Protein AF-A0A7S1JU48-F1 (afdb_monomer)

pLDDT: mean 86.72, std 14.03, range [50.12, 98.56]

Nearest PDB structures (foldseek):
  5yp4-assembly1_B  TM=8.664E-01  e=4.222E-09  Pseudoxanthomonas mexicana
  2ecf-assembly1_A-2  TM=8.603E-01  e=3.411E-09  Stenotrophomonas maltophilia
  7y4g-assembly1_A  TM=8.318E-01  e=6.601E-06  Bacteroides thetaiotaomicron
  7e8b-assembly1_L  TM=7.852E-01  e=4.795E-06  Homo sapiens
  7e8h-assembly1_L  TM=7.924E-01  e=7.746E-06  Homo sapiens

Organism: NCBI:txid1169539

Mean predicted aligned error: 8.41 Å

Foldseek 3Di:
DQDWDWDFDPDDPPDDPPDPDGDIDIDRDQDPPRADDQDWDKDADDDDPVVVVVQVVVVVVPDVHRPSPPDPQVPDPRIAIAPPDDDRRKDFQDKDWAPAQDPVRDTWIFTWIAHNQQFKTWTWIADNVHNYTDTQAMAGDPRHFDDDPQWDAEPRQQWIWDFHCVLVAGWIWIAHSQPSVHTHTQDDPQKHFHAWDDDYNFKTWTWIGGVVCRVDIDIDMTTHDDDRHDD

Structure (mmCIF, N/CA/C/O backbone):
data_AF-A0A7S1JU48-F1
#
_entry.id   AF-A0A7S1JU48-F1
#
loop_
_atom_site.group_PDB
_atom_site.id
_atom_site.type_symbol
_atom_site.label_atom_id
_atom_site.label_alt_id
_atom_site.label_comp_id
_atom_site.label_asym_id
_atom_site.label_entity_id
_atom_site.label_seq_id
_atom_site.pdbx_PDB_ins_code
_atom_site.Cartn_x
_atom_site.Cartn_y
_atom_site.Cartn_z
_atom_site.occupancy
_atom_site.B_iso_or_equiv
_atom_site.auth_seq_id
_atom_site.auth_comp_id
_atom_site.auth_asym_id
_atom_site.auth_atom_id
_atom_site.pdbx_PDB_model_num
ATOM 1 N N . HIS A 1 1 ? -13.972 -18.103 13.182 1.00 64.81 1 HIS A N 1
ATOM 2 C CA . HIS A 1 1 ? -13.173 -18.454 14.371 1.00 64.81 1 HIS A CA 1
ATOM 3 C C . HIS A 1 1 ? -11.994 -19.280 13.881 1.00 64.81 1 HIS A C 1
ATOM 5 O O . HIS A 1 1 ? -12.243 -20.285 13.226 1.00 64.81 1 HIS A O 1
ATOM 11 N N . ILE A 1 2 ? -10.754 -18.835 14.106 1.00 80.81 2 ILE A N 1
ATOM 12 C CA . ILE A 1 2 ? -9.560 -19.621 13.753 1.00 80.81 2 ILE A CA 1
ATOM 13 C C . ILE A 1 2 ? -9.421 -20.725 14.806 1.00 80.81 2 ILE A C 1
ATOM 15 O O . ILE A 1 2 ? -9.440 -20.394 15.995 1.00 80.81 2 ILE A O 1
ATOM 19 N N . PRO A 1 3 ? -9.317 -22.009 14.432 1.00 77.50 3 PRO A N 1
ATOM 20 C CA . PRO A 1 3 ? -9.179 -23.073 15.415 1.00 77.50 3 PRO A CA 1
ATOM 21 C C . PRO A 1 3 ? -7.933 -22.867 16.286 1.00 77.50 3 PRO A C 1
ATOM 23 O O . PRO A 1 3 ? -6.902 -22.378 15.818 1.00 77.50 3 PRO A O 1
ATOM 26 N N . ALA A 1 4 ? -8.066 -23.207 17.564 1.00 81.50 4 ALA A N 1
ATOM 27 C CA . ALA A 1 4 ? -6.953 -23.261 18.495 1.00 81.50 4 ALA A CA 1
ATOM 28 C C . ALA A 1 4 ? -6.254 -24.619 18.364 1.00 81.50 4 ALA A C 1
ATOM 30 O O . ALA A 1 4 ? -6.923 -25.649 18.271 1.00 81.50 4 ALA A O 1
ATOM 31 N N . TYR A 1 5 ? -4.927 -24.608 18.352 1.00 79.44 5 TYR A N 1
ATOM 32 C CA . TYR A 1 5 ? -4.093 -25.799 18.285 1.00 79.44 5 TYR A CA 1
ATOM 33 C C . TYR A 1 5 ? -3.161 -25.838 19.488 1.00 79.44 5 TYR A C 1
ATOM 35 O O . TYR A 1 5 ? -2.432 -24.878 19.740 1.00 79.44 5 TYR A O 1
ATOM 43 N N . ASP A 1 6 ? -3.187 -26.960 20.204 1.00 82.44 6 ASP A N 1
ATOM 44 C CA . ASP A 1 6 ? -2.325 -27.201 21.355 1.00 82.44 6 ASP A CA 1
ATOM 45 C C . ASP A 1 6 ? -0.952 -27.693 20.889 1.00 82.44 6 ASP A C 1
ATOM 47 O O . ASP A 1 6 ? -0.816 -28.788 20.337 1.00 82.44 6 ASP A O 1
ATOM 51 N N . ILE A 1 7 ? 0.082 -26.907 21.160 1.00 76.31 7 ILE A N 1
ATOM 52 C CA . ILE A 1 7 ? 1.473 -27.334 21.072 1.00 76.31 7 ILE A CA 1
ATOM 53 C C . ILE A 1 7 ? 1.824 -28.008 22.394 1.00 76.31 7 ILE A C 1
ATOM 55 O O . ILE A 1 7 ? 1.740 -27.405 23.463 1.00 76.31 7 ILE A O 1
ATOM 59 N N . VAL A 1 8 ? 2.190 -29.285 22.320 1.00 78.31 8 VAL A N 1
ATOM 60 C CA . VAL A 1 8 ? 2.572 -30.094 23.478 1.00 78.31 8 VAL A CA 1
ATOM 61 C C . VAL A 1 8 ? 4.083 -29.998 23.675 1.00 78.31 8 VAL A C 1
ATOM 63 O O . VAL A 1 8 ? 4.851 -30.376 22.790 1.00 78.31 8 VAL A O 1
ATOM 66 N N . HIS A 1 9 ? 4.524 -29.549 24.847 1.00 69.81 9 HIS A N 1
ATOM 67 C CA . HIS A 1 9 ? 5.949 -29.466 25.165 1.00 69.81 9 HIS A CA 1
ATOM 68 C C . HIS A 1 9 ? 6.462 -30.802 25.704 1.00 69.81 9 HIS A C 1
ATOM 70 O O . HIS A 1 9 ? 6.050 -31.258 26.769 1.00 69.81 9 HIS A O 1
ATOM 76 N N . GLN A 1 10 ? 7.398 -31.429 24.987 1.00 63.31 10 GLN A N 1
ATOM 77 C CA . GLN A 1 10 ? 8.008 -32.702 25.399 1.00 63.31 10 GLN A CA 1
ATOM 78 C C . GLN A 1 10 ? 9.055 -32.559 26.521 1.00 63.31 10 GLN A C 1
ATOM 80 O O . GLN A 1 10 ? 9.488 -33.567 27.078 1.00 63.31 10 GLN A O 1
ATOM 85 N N . HIS A 1 11 ? 9.456 -31.334 26.887 1.00 53.66 11 HIS A N 1
ATOM 86 C CA . HIS A 1 11 ? 10.370 -31.085 28.004 1.00 53.66 11 HIS A CA 1
ATOM 87 C C . HIS A 1 11 ? 9.637 -30.405 29.163 1.00 53.66 11 HIS A C 1
ATOM 89 O O . HIS A 1 11 ? 9.212 -29.255 29.068 1.00 53.66 11 HIS A O 1
ATOM 95 N N . VAL A 1 12 ? 9.505 -31.119 30.281 1.00 56.31 12 VAL A N 1
ATOM 96 C CA . VAL A 1 12 ? 8.990 -30.560 31.533 1.00 56.31 12 VAL A CA 1
ATOM 97 C C . VAL A 1 12 ? 10.085 -29.690 32.147 1.00 56.31 12 VAL A C 1
ATOM 99 O O . VAL A 1 12 ? 11.054 -30.205 32.708 1.00 56.31 12 VAL A O 1
ATOM 102 N N . VAL A 1 13 ? 9.932 -28.366 32.090 1.00 54.81 13 VAL A N 1
ATOM 103 C CA . VAL A 1 13 ? 10.646 -27.495 33.030 1.00 54.81 13 VAL A CA 1
ATOM 104 C C . VAL A 1 13 ? 10.118 -27.842 34.423 1.00 54.81 13 VAL A C 1
ATOM 106 O O . VAL A 1 13 ? 8.924 -27.722 34.691 1.00 54.81 13 VAL A O 1
ATOM 109 N N . LYS A 1 14 ? 10.999 -28.332 35.302 1.00 52.44 14 LYS A N 1
ATOM 110 C CA . LYS A 1 14 ? 10.711 -28.700 36.700 1.00 52.44 14 LYS A CA 1
ATOM 111 C C . LYS A 1 14 ? 10.338 -27.476 37.558 1.00 52.44 14 LYS A C 1
ATOM 113 O O . LYS A 1 14 ? 11.058 -27.159 38.500 1.00 52.44 14 LYS A O 1
ATOM 118 N N . SER A 1 15 ? 9.263 -26.755 37.254 1.00 53.38 15 SER A N 1
ATOM 119 C CA . SER A 1 15 ? 8.871 -25.574 38.040 1.00 53.38 15 SER A CA 1
ATOM 120 C C . SER A 1 15 ? 7.481 -25.641 38.664 1.00 53.38 15 SER A C 1
ATOM 122 O O . SER A 1 15 ? 7.141 -24.732 39.415 1.00 53.38 15 SER A O 1
ATOM 124 N N . ASN A 1 16 ? 6.701 -26.713 38.476 1.00 51.97 16 ASN A N 1
ATOM 125 C CA . ASN A 1 16 ? 5.475 -26.876 39.257 1.00 51.97 16 ASN A CA 1
ATOM 126 C C . ASN A 1 16 ? 5.089 -28.350 39.499 1.00 51.97 16 ASN A C 1
ATOM 128 O O . ASN A 1 16 ? 4.509 -28.977 38.616 1.00 51.97 16 ASN A O 1
ATOM 132 N N . PRO A 1 17 ? 5.365 -28.916 40.690 1.00 53.69 17 PRO A N 1
ATOM 133 C CA . PRO A 1 17 ? 4.966 -30.282 41.037 1.00 53.69 17 PRO A CA 1
ATOM 134 C C . PRO A 1 17 ? 3.444 -30.472 41.210 1.00 53.69 17 PRO A C 1
ATOM 136 O O . PRO A 1 17 ? 3.015 -31.597 41.437 1.00 53.69 17 PRO A O 1
ATOM 139 N N . ALA A 1 18 ? 2.632 -29.411 41.092 1.00 55.66 18 ALA A N 1
ATOM 140 C CA . ALA A 1 18 ? 1.167 -29.476 41.144 1.00 55.66 18 ALA A CA 1
ATOM 141 C C . ALA A 1 18 ? 0.480 -29.474 39.760 1.00 55.66 18 ALA A C 1
ATOM 143 O O . ALA A 1 18 ? -0.745 -29.541 39.690 1.00 55.66 18 ALA A O 1
ATOM 144 N N . ALA A 1 19 ? 1.231 -29.370 38.657 1.00 56.06 19 ALA A N 1
ATOM 145 C CA . ALA A 1 19 ? 0.663 -29.414 37.311 1.00 56.06 19 ALA A CA 1
ATOM 146 C C . ALA A 1 19 ? 0.580 -30.870 36.821 1.00 56.06 19 ALA A C 1
ATOM 148 O O . ALA A 1 19 ? 1.537 -31.407 36.265 1.00 56.06 19 ALA A O 1
ATOM 149 N N . GLU A 1 20 ? -0.557 -31.529 37.047 1.00 55.59 20 GLU A N 1
ATOM 150 C CA . GLU A 1 20 ? -0.851 -32.817 36.413 1.00 55.59 20 GLU A CA 1
ATOM 151 C C . GLU A 1 20 ? -1.098 -32.611 34.908 1.00 55.59 20 GLU A C 1
ATOM 153 O O . GLU A 1 20 ? -2.062 -31.961 34.506 1.00 55.59 20 GLU A O 1
ATOM 158 N N . GLY A 1 21 ? -0.222 -33.163 34.063 1.00 63.94 21 GLY A N 1
ATOM 159 C CA . GLY A 1 21 ? -0.390 -33.192 32.607 1.00 63.94 21 GLY A CA 1
ATOM 160 C C . GLY A 1 21 ? 0.858 -32.779 31.826 1.00 63.94 21 GLY A C 1
ATOM 161 O O . GLY A 1 21 ? 1.780 -32.161 32.354 1.00 63.94 21 GLY A O 1
ATOM 162 N N . VAL A 1 22 ? 0.896 -33.135 30.540 1.00 66.00 22 VAL A N 1
ATOM 163 C CA . VAL A 1 22 ? 1.935 -32.629 29.630 1.00 66.00 22 VAL A CA 1
ATOM 164 C C . VAL A 1 22 ? 1.681 -31.132 29.407 1.00 66.00 22 VAL A C 1
ATOM 166 O O . VAL A 1 22 ? 0.535 -30.790 29.103 1.00 66.00 22 VAL A O 1
ATOM 169 N N . PRO A 1 23 ? 2.679 -30.237 29.550 1.00 72.19 23 PRO A N 1
ATOM 170 C CA . PRO A 1 23 ? 2.473 -28.810 29.322 1.00 72.19 23 PRO A CA 1
ATOM 171 C C . PRO A 1 23 ? 1.988 -28.550 27.890 1.00 72.19 23 PRO A C 1
ATOM 173 O O . PRO A 1 23 ? 2.522 -29.121 26.936 1.00 72.19 23 PRO A O 1
ATOM 176 N N . LYS A 1 24 ? 0.970 -27.696 27.750 1.00 76.38 24 LYS A N 1
ATOM 177 C CA . LYS A 1 24 ? 0.351 -27.335 26.469 1.00 76.38 24 LYS A CA 1
ATOM 178 C C . LYS A 1 24 ? 0.253 -25.822 26.327 1.00 76.38 24 LYS A C 1
ATOM 180 O O . LYS A 1 24 ? -0.133 -25.148 27.279 1.00 76.38 24 LYS A O 1
ATOM 185 N N . GLU A 1 25 ? 0.534 -25.319 25.133 1.00 78.50 25 GLU A N 1
ATOM 186 C CA . GLU A 1 25 ? 0.269 -23.936 24.731 1.00 78.50 25 GLU A CA 1
ATOM 187 C C . GLU A 1 25 ? -0.712 -23.917 23.558 1.00 78.50 25 GLU A C 1
ATOM 189 O O . GLU A 1 25 ? -0.492 -24.581 22.550 1.00 78.50 25 GLU A O 1
ATOM 194 N N . SER A 1 26 ? -1.806 -23.168 23.688 1.00 82.94 26 SER A N 1
ATOM 195 C CA . SER A 1 26 ? -2.848 -23.073 22.662 1.00 82.94 26 SER A CA 1
ATOM 196 C C . SER A 1 26 ? -2.610 -21.856 21.767 1.00 82.94 26 SER A C 1
ATOM 198 O O . SER A 1 26 ? -2.614 -20.723 22.252 1.00 82.94 26 SER A O 1
ATOM 200 N N . HIS A 1 27 ? -2.495 -22.070 20.455 1.00 84.88 27 HIS A N 1
ATOM 201 C CA . HIS A 1 27 ? -2.307 -21.010 19.461 1.00 84.88 27 HIS A CA 1
ATOM 202 C C . HIS A 1 27 ? -3.413 -21.016 18.405 1.00 84.88 27 HIS A C 1
ATOM 204 O O . HIS A 1 27 ? -3.780 -22.063 17.875 1.00 84.88 27 HIS A O 1
ATOM 210 N N . HIS A 1 28 ? -3.911 -19.834 18.037 1.00 86.62 28 HIS A N 1
ATOM 211 C CA . HIS A 1 28 ? -4.734 -19.687 16.837 1.00 86.62 28 HIS A CA 1
ATOM 212 C C . HIS A 1 28 ? -3.834 -19.746 15.604 1.00 86.62 28 HIS A C 1
ATOM 214 O O . HIS A 1 28 ? -3.008 -18.858 15.400 1.00 86.62 28 HIS A O 1
ATOM 220 N N . PHE A 1 29 ? -4.001 -20.782 14.783 1.00 87.81 29 PHE A N 1
ATOM 221 C CA . PHE A 1 29 ? -3.171 -20.999 13.600 1.00 87.81 29 PHE A CA 1
ATOM 222 C C . PHE A 1 29 ? -4.044 -21.185 12.356 1.00 87.81 29 PHE A C 1
ATOM 224 O O . PHE A 1 29 ? -4.861 -22.106 12.280 1.00 87.81 29 PHE A O 1
ATOM 231 N N . ALA A 1 30 ? -3.885 -20.290 11.381 1.00 88.69 30 ALA A N 1
ATOM 232 C CA . ALA A 1 30 ? -4.607 -20.341 10.115 1.00 88.69 30 ALA A CA 1
ATOM 233 C C . ALA A 1 30 ? -3.880 -21.280 9.142 1.00 88.69 30 ALA A C 1
ATOM 235 O O . ALA A 1 30 ? -2.962 -20.881 8.430 1.00 88.69 30 ALA A O 1
ATOM 236 N N . PHE A 1 31 ? -4.267 -22.555 9.142 1.00 90.38 31 PHE A N 1
ATOM 237 C CA . PHE A 1 31 ? -3.742 -23.537 8.193 1.00 90.38 31 PHE A CA 1
ATOM 238 C C . PHE A 1 31 ? -4.120 -23.193 6.748 1.00 90.38 31 PHE A C 1
ATOM 240 O O . PHE A 1 31 ? -5.161 -22.588 6.487 1.00 90.38 31 PHE A O 1
ATOM 247 N N . ALA A 1 32 ? -3.301 -23.640 5.794 1.00 91.69 32 ALA A N 1
ATOM 248 C CA . ALA A 1 32 ? -3.582 -23.475 4.372 1.00 91.69 32 ALA A CA 1
ATOM 249 C C . ALA A 1 32 ? -4.982 -24.012 4.013 1.00 91.69 32 ALA A C 1
ATOM 251 O O . ALA A 1 32 ? -5.365 -25.108 4.423 1.00 91.69 32 ALA A O 1
ATOM 252 N N . GLY A 1 33 ? -5.753 -23.214 3.272 1.00 90.94 33 GLY A N 1
ATOM 253 C CA . GLY A 1 33 ? -7.139 -23.518 2.898 1.00 90.94 33 GLY A CA 1
ATOM 254 C C . GLY A 1 33 ? -8.193 -23.196 3.967 1.00 90.94 33 GLY A C 1
ATOM 255 O O . GLY A 1 33 ? -9.375 -23.121 3.638 1.00 90.94 33 GLY A O 1
ATOM 256 N N . TYR A 1 34 ? -7.804 -22.935 5.219 1.00 91.38 34 TYR A N 1
ATOM 257 C CA . TYR A 1 34 ? -8.738 -22.547 6.280 1.00 91.38 34 TYR A CA 1
ATOM 258 C C . TYR A 1 34 ? -8.949 -21.026 6.333 1.00 91.38 34 TYR A C 1
ATOM 260 O O . TYR A 1 34 ? -8.125 -20.268 5.813 1.00 91.38 34 TYR A O 1
ATOM 268 N N . PRO A 1 35 ? -10.055 -20.558 6.945 1.00 90.56 35 PRO A N 1
ATOM 269 C CA . PRO A 1 35 ? -10.309 -19.131 7.115 1.00 90.56 35 PRO A CA 1
ATOM 270 C C . PRO A 1 35 ? -9.195 -18.425 7.895 1.00 90.56 35 PRO A C 1
ATOM 272 O O . PRO A 1 35 ? -8.719 -18.934 8.914 1.00 90.56 35 PRO A O 1
ATOM 275 N N . ASN A 1 36 ? -8.842 -17.220 7.452 1.00 91.19 36 ASN A N 1
ATOM 276 C CA . ASN A 1 36 ? -7.924 -16.339 8.170 1.00 91.19 36 ASN A CA 1
ATOM 277 C C . ASN A 1 36 ? -8.625 -15.589 9.312 1.00 91.19 36 ASN A C 1
ATOM 279 O O . ASN A 1 36 ? -9.830 -15.726 9.558 1.00 91.19 36 ASN A O 1
ATOM 283 N N . ALA A 1 37 ? -7.851 -14.768 10.024 1.00 89.88 37 ALA A N 1
ATOM 284 C CA . ALA A 1 37 ? -8.411 -13.770 10.921 1.00 89.88 37 ALA A CA 1
ATOM 285 C C . ALA A 1 37 ? -9.293 -12.812 10.121 1.00 89.88 37 ALA A C 1
ATOM 287 O O . ALA A 1 37 ? -8.842 -12.226 9.142 1.00 89.88 37 ALA A O 1
ATOM 288 N N . LYS A 1 38 ? -10.531 -12.616 10.575 1.00 89.38 38 LYS A N 1
ATOM 289 C CA . LYS A 1 38 ? -11.342 -11.504 10.083 1.00 89.38 38 LYS A CA 1
ATOM 290 C C . LYS A 1 38 ? -10.789 -10.220 10.673 1.00 89.38 38 LYS A C 1
ATOM 292 O O . LYS A 1 38 ? -10.553 -10.152 11.881 1.00 89.38 38 LYS A O 1
ATOM 297 N N . MET A 1 39 ? -10.607 -9.215 9.831 1.00 89.69 39 MET A N 1
ATOM 298 C CA . MET A 1 39 ? -9.974 -7.963 10.222 1.00 89.69 39 MET A CA 1
ATOM 299 C C . MET A 1 39 ? -10.929 -6.787 10.073 1.00 89.69 39 MET A C 1
ATOM 301 O O . MET A 1 39 ? -11.830 -6.782 9.238 1.00 89.69 39 MET A O 1
ATOM 305 N N . ARG A 1 40 ? -10.728 -5.780 10.919 1.00 91.94 40 ARG A N 1
ATOM 306 C CA . ARG A 1 40 ? -11.336 -4.457 10.798 1.00 91.94 40 ARG A CA 1
ATOM 307 C C . ARG A 1 40 ? -10.264 -3.431 11.107 1.00 91.94 40 ARG A C 1
ATOM 309 O O . ARG A 1 40 ? -9.486 -3.629 12.038 1.00 91.94 40 ARG A O 1
ATOM 316 N N . LEU A 1 41 ? -10.253 -2.341 10.354 1.00 95.06 41 LEU A N 1
ATOM 317 C CA . LEU A 1 41 ? -9.372 -1.210 10.601 1.00 95.06 41 LEU A CA 1
ATOM 318 C C . LEU A 1 41 ? -10.208 -0.065 11.170 1.00 95.06 41 LEU A C 1
ATOM 320 O O . LEU A 1 41 ? -11.206 0.329 10.573 1.00 95.06 41 LEU A O 1
ATOM 324 N N . GLY A 1 42 ? -9.830 0.437 12.342 1.00 94.44 42 GLY A N 1
ATOM 325 C CA . GLY A 1 42 ? -10.536 1.515 13.026 1.00 94.44 42 GLY A CA 1
ATOM 326 C C . GLY A 1 42 ? -9.575 2.612 13.458 1.00 94.44 42 GLY A C 1
ATOM 327 O O . GLY A 1 42 ? -8.463 2.329 13.902 1.00 94.44 42 GLY A O 1
ATOM 328 N N . VAL A 1 43 ? -10.013 3.862 13.345 1.00 92.81 43 VAL A N 1
ATOM 329 C CA . VAL A 1 43 ? -9.295 5.030 13.857 1.00 92.81 43 VAL A CA 1
ATOM 330 C C . VAL A 1 43 ? -9.996 5.532 15.108 1.00 92.81 43 VAL A C 1
ATOM 332 O O . VAL A 1 43 ? -11.200 5.793 15.101 1.00 92.81 43 VAL A O 1
ATOM 335 N N . ILE A 1 44 ? -9.221 5.704 16.176 1.00 89.19 44 ILE A N 1
ATOM 336 C CA . ILE A 1 44 ? -9.672 6.343 17.411 1.00 89.19 44 ILE A CA 1
ATOM 337 C C . ILE A 1 44 ? -9.006 7.701 17.564 1.00 89.19 44 ILE A C 1
ATOM 339 O O . ILE A 1 44 ? -7.822 7.876 17.268 1.00 89.19 44 ILE A O 1
ATOM 343 N N . LYS A 1 45 ? -9.758 8.674 18.077 1.00 82.75 45 LYS A N 1
ATOM 344 C CA . LYS A 1 45 ? -9.167 9.937 18.503 1.00 82.75 45 LYS A CA 1
ATOM 345 C C . LYS A 1 45 ? -8.441 9.704 19.822 1.00 82.75 45 LYS A C 1
ATOM 347 O O . LYS A 1 45 ? -9.070 9.427 20.840 1.00 82.75 45 LYS A O 1
ATOM 352 N N . VAL A 1 46 ? -7.122 9.858 19.811 1.00 80.81 46 VAL A N 1
ATOM 353 C CA . VAL A 1 46 ? -6.343 9.845 21.051 1.00 80.81 46 VAL A CA 1
ATOM 354 C C . VAL A 1 46 ? -6.667 11.124 21.842 1.00 80.81 46 VAL A C 1
ATOM 356 O O . VAL A 1 46 ? -6.557 12.216 21.274 1.00 80.81 46 VAL A O 1
ATOM 359 N N . PRO A 1 47 ? -7.058 11.024 23.129 1.00 77.38 47 PRO A N 1
ATOM 360 C CA . PRO A 1 47 ? -7.357 12.187 23.964 1.00 77.38 47 PRO A CA 1
ATOM 361 C C . PRO A 1 47 ? -6.177 13.157 24.050 1.00 77.38 47 PRO A C 1
ATOM 363 O O . PRO A 1 47 ? -5.015 12.735 24.006 1.00 77.38 47 PRO A O 1
ATOM 366 N N . GLY A 1 48 ? -6.466 14.449 24.203 1.00 82.19 48 GLY A N 1
ATOM 367 C CA . GLY A 1 48 ? -5.453 15.501 24.341 1.00 82.19 48 GLY A CA 1
ATOM 368 C C . GLY A 1 48 ? -4.611 15.359 25.615 1.00 82.19 48 GLY A C 1
ATOM 369 O O . GLY A 1 48 ? -4.950 14.594 26.515 1.00 82.19 48 GLY A O 1
ATOM 370 N N . LYS A 1 49 ? -3.501 16.105 25.722 1.00 83.62 49 LYS A N 1
ATOM 371 C CA . LYS A 1 49 ? -2.610 16.047 26.899 1.00 83.62 49 LYS A CA 1
ATOM 372 C C . LYS A 1 49 ? -3.374 16.282 28.208 1.00 83.62 49 LYS A C 1
ATOM 374 O O . LYS A 1 49 ? -3.266 15.458 29.109 1.00 83.62 49 LYS A O 1
ATOM 379 N N . ASP A 1 50 ? -4.190 17.330 28.268 1.00 84.56 50 ASP A N 1
ATOM 380 C CA . ASP A 1 50 ? -4.937 17.701 29.477 1.00 84.56 50 ASP A CA 1
ATOM 381 C C . ASP A 1 50 ? -5.988 16.645 29.853 1.00 84.56 50 ASP A C 1
ATOM 383 O O . ASP A 1 50 ? -6.152 16.305 31.025 1.00 84.56 50 ASP A O 1
ATOM 387 N N . GLU A 1 51 ? -6.659 16.063 28.854 1.00 78.38 51 GLU A N 1
ATOM 388 C CA . GLU A 1 51 ? -7.611 14.964 29.045 1.00 78.38 51 GLU A CA 1
ATOM 389 C C . GLU A 1 51 ? -6.908 13.714 29.591 1.00 78.38 51 GLU A C 1
ATOM 391 O O . GLU A 1 51 ? -7.410 13.076 30.519 1.00 78.38 51 GLU A O 1
ATOM 396 N N . ARG A 1 52 ? -5.716 13.391 29.069 1.00 76.94 52 ARG A N 1
ATOM 397 C CA . ARG A 1 52 ? -4.887 12.286 29.573 1.00 76.94 52 ARG A CA 1
ATOM 398 C C . ARG A 1 52 ? -4.372 12.553 30.985 1.00 76.94 52 ARG A C 1
ATOM 400 O O . ARG A 1 52 ? -4.364 11.637 31.800 1.00 76.94 52 ARG A O 1
ATOM 407 N N . GLU A 1 53 ? -3.960 13.780 31.299 1.00 81.00 53 GLU A N 1
ATOM 408 C CA . GLU A 1 53 ? -3.495 14.154 32.641 1.00 81.00 53 GLU A CA 1
ATOM 409 C C . GLU A 1 53 ? -4.620 14.096 33.677 1.00 81.00 53 GLU A C 1
ATOM 411 O O . GLU A 1 53 ? -4.402 13.621 34.793 1.00 81.00 53 GLU A O 1
ATOM 416 N N . LYS A 1 54 ? -5.830 14.529 33.307 1.00 76.31 54 LYS A N 1
ATOM 417 C CA . LYS A 1 54 ? -7.025 14.382 34.141 1.00 76.31 54 LYS A CA 1
ATOM 418 C C . LYS A 1 54 ? -7.343 12.905 34.382 1.00 76.31 54 LYS A C 1
ATOM 420 O O . LYS A 1 54 ? -7.388 12.480 35.532 1.00 76.31 54 LYS A O 1
ATOM 425 N N . ALA A 1 55 ? -7.427 12.111 33.315 1.00 68.81 55 ALA A N 1
ATOM 426 C CA . ALA A 1 55 ? -7.669 10.673 33.408 1.00 68.81 55 ALA A CA 1
ATOM 427 C C . ALA A 1 55 ? -6.609 9.948 34.265 1.00 68.81 55 ALA A C 1
ATOM 429 O O . ALA A 1 55 ? -6.937 9.075 35.064 1.00 68.81 55 ALA A O 1
ATOM 430 N N . ALA A 1 56 ? -5.333 10.334 34.161 1.00 69.25 56 ALA A N 1
ATOM 431 C CA . ALA A 1 56 ? -4.259 9.766 34.976 1.00 69.25 56 ALA A CA 1
ATOM 432 C C . ALA A 1 56 ? -4.395 10.102 36.475 1.00 69.25 56 ALA A C 1
ATOM 434 O O . ALA A 1 56 ? -4.013 9.285 37.317 1.00 69.25 56 ALA A O 1
ATOM 435 N N . LYS A 1 57 ? -4.937 11.277 36.828 1.00 71.00 57 LYS A N 1
ATOM 436 C CA . LYS A 1 57 ? -5.256 11.629 38.224 1.00 71.00 57 LYS A CA 1
ATOM 437 C C . LYS A 1 57 ? -6.411 10.780 38.758 1.00 71.00 57 LYS A C 1
ATOM 439 O O . LYS A 1 57 ? -6.305 10.287 39.878 1.00 71.00 57 LYS A O 1
ATOM 444 N N . ASP A 1 58 ? -7.435 10.538 37.943 1.00 65.81 58 ASP A N 1
ATOM 445 C CA . ASP A 1 58 ? -8.614 9.749 38.326 1.00 65.81 58 ASP A CA 1
ATOM 446 C C . ASP A 1 58 ? -8.253 8.278 38.630 1.00 65.81 58 ASP A C 1
ATOM 448 O O . ASP A 1 58 ? -8.751 7.690 39.591 1.00 65.81 58 ASP A O 1
ATOM 452 N N . VAL A 1 59 ? -7.311 7.685 37.885 1.00 62.91 59 VAL A N 1
ATOM 453 C CA . VAL A 1 59 ? -6.784 6.324 38.150 1.00 62.91 59 VAL A CA 1
ATOM 454 C C . VAL A 1 59 ? -6.026 6.250 39.469 1.00 62.91 59 VAL A C 1
ATOM 456 O O . VAL A 1 59 ? -6.204 5.313 40.245 1.00 62.91 59 VAL A O 1
ATOM 459 N N . ARG A 1 60 ? -5.188 7.256 39.754 1.00 58.41 60 ARG A N 1
ATOM 460 C CA . ARG A 1 60 ? -4.406 7.319 41.001 1.00 58.41 60 ARG A CA 1
ATOM 461 C C . ARG A 1 60 ? -5.293 7.422 42.244 1.00 58.41 60 ARG A C 1
ATOM 463 O O . ARG A 1 60 ? -4.838 7.071 43.326 1.00 58.41 60 ARG A O 1
ATOM 470 N N . GLN A 1 61 ? -6.539 7.872 42.092 1.00 59.66 61 GLN A N 1
ATOM 471 C CA . GLN A 1 61 ? -7.522 7.993 43.170 1.00 59.66 61 GLN A CA 1
ATOM 472 C C . GLN A 1 61 ? -8.387 6.731 43.376 1.00 59.66 61 GLN A C 1
ATOM 474 O O . GLN A 1 61 ? -9.350 6.775 44.134 1.00 59.66 61 GLN A O 1
ATOM 479 N N . GLY A 1 62 ? -8.031 5.591 42.766 1.00 52.81 62 GLY A N 1
ATOM 480 C CA . GLY A 1 62 ? -8.662 4.289 43.041 1.00 52.81 62 GLY A CA 1
ATOM 481 C C . GLY A 1 62 ? -9.639 3.793 41.970 1.00 52.81 62 GLY A C 1
ATOM 482 O O . GLY A 1 62 ? -10.262 2.745 42.147 1.00 52.81 62 GLY A O 1
ATOM 483 N N . SER A 1 63 ? -9.750 4.495 40.843 1.00 56.47 63 SER A N 1
ATOM 484 C CA . SER A 1 63 ? -10.509 4.040 39.672 1.00 56.47 63 SER A CA 1
ATOM 485 C C . SER A 1 63 ? -9.740 2.919 38.958 1.00 56.47 63 SER A C 1
ATOM 487 O O . SER A 1 63 ? -8.574 3.100 38.608 1.00 56.47 63 SER A O 1
ATOM 489 N N . LYS A 1 64 ? -10.363 1.751 38.728 1.00 56.16 64 LYS A N 1
ATOM 490 C CA . LYS A 1 64 ? -9.678 0.526 38.244 1.00 56.16 64 LYS A CA 1
ATOM 491 C C . LYS A 1 64 ? -9.044 0.604 36.844 1.00 56.16 64 LYS A C 1
ATOM 493 O O . LYS A 1 64 ? -8.270 -0.277 36.500 1.00 56.16 64 LYS A O 1
ATOM 498 N N . GLN A 1 65 ? -9.318 1.635 36.062 1.00 55.03 65 GLN A N 1
ATOM 499 C CA . GLN A 1 65 ? -8.600 2.066 34.857 1.00 55.03 65 GLN A CA 1
ATOM 500 C C . GLN A 1 65 ? -9.307 3.347 34.397 1.00 55.03 65 GLN A C 1
ATOM 502 O O . GLN A 1 65 ? -10.485 3.518 34.716 1.00 55.03 65 GLN A O 1
ATOM 507 N N . PRO A 1 66 ? -8.643 4.272 33.690 1.00 54.62 66 PRO A N 1
ATOM 508 C CA . PRO A 1 66 ? -9.341 5.450 33.211 1.00 54.62 66 PRO A CA 1
ATOM 509 C C . PRO A 1 66 ? -10.316 5.010 32.115 1.00 54.62 66 PRO A C 1
ATOM 511 O O . PRO A 1 66 ? -9.944 4.213 31.250 1.00 54.62 66 PRO A O 1
ATOM 514 N N . ASP A 1 67 ? -11.533 5.556 32.113 1.00 55.06 67 ASP A N 1
ATOM 515 C CA . ASP A 1 67 ? -12.580 5.228 31.132 1.00 55.06 67 ASP A CA 1
ATOM 516 C C . ASP A 1 67 ? -12.114 5.375 29.677 1.00 55.06 67 ASP A C 1
ATOM 518 O O . ASP A 1 67 ? -12.677 4.742 28.797 1.00 55.06 67 ASP A O 1
ATOM 522 N N . CYS A 1 68 ? -11.070 6.161 29.391 1.00 50.12 68 CYS A N 1
ATOM 523 C CA . CYS A 1 68 ? -10.503 6.298 28.048 1.00 50.12 68 CYS A CA 1
ATOM 524 C C . CYS A 1 68 ? -9.658 5.098 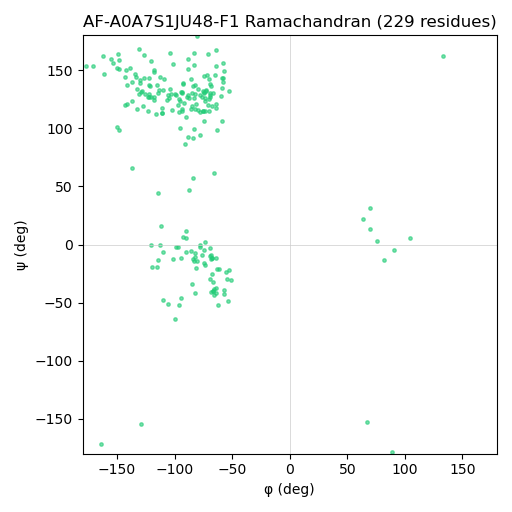27.573 1.00 50.12 68 CYS A C 1
ATOM 526 O O . CYS A 1 68 ? -9.404 4.998 26.377 1.00 50.12 68 CYS A O 1
ATOM 528 N N . LEU A 1 69 ? -9.236 4.200 28.472 1.00 51.50 69 LEU A N 1
ATOM 529 C CA . LEU A 1 69 ? -8.442 2.999 28.162 1.00 51.50 69 LEU A CA 1
ATOM 530 C C . LEU A 1 69 ? -9.191 1.684 28.442 1.00 51.50 69 LEU A C 1
ATOM 532 O O . LEU A 1 69 ? -8.750 0.634 27.989 1.00 51.50 69 LEU A O 1
ATOM 536 N N . ALA A 1 70 ? -10.316 1.733 29.163 1.00 53.97 70 ALA A N 1
ATOM 537 C CA . ALA A 1 70 ? -11.157 0.572 29.476 1.00 53.97 70 ALA A CA 1
ATOM 538 C C . ALA A 1 70 ? -12.304 0.341 28.468 1.00 53.97 70 ALA A C 1
ATOM 540 O O . ALA A 1 70 ? -13.170 -0.505 28.695 1.00 53.97 70 ALA A O 1
ATOM 541 N N . ARG A 1 71 ? -12.357 1.107 27.369 1.00 63.59 71 ARG A N 1
ATOM 542 C CA . ARG A 1 71 ? -13.454 1.020 26.392 1.00 63.59 71 ARG A CA 1
ATOM 543 C C . ARG A 1 71 ? -13.299 -0.244 25.567 1.00 63.59 71 ARG A C 1
ATOM 545 O O . ARG A 1 71 ? -12.245 -0.493 24.986 1.00 63.59 71 ARG A O 1
ATOM 552 N N . ASP A 1 72 ? -14.381 -1.004 25.467 1.00 74.00 72 ASP A N 1
ATOM 553 C CA . ASP A 1 72 ? -14.518 -2.000 24.415 1.00 74.00 72 ASP A CA 1
ATOM 554 C C . ASP A 1 72 ? -14.528 -1.256 23.073 1.00 74.00 72 ASP A C 1
ATOM 556 O O . ASP A 1 72 ? -15.544 -0.681 22.681 1.00 74.00 72 ASP A O 1
ATOM 560 N N . VAL A 1 73 ? -13.374 -1.219 22.399 1.00 76.94 73 VAL A N 1
ATOM 561 C CA . VAL A 1 73 ? -13.168 -0.500 21.131 1.00 76.94 73 VAL A CA 1
ATOM 562 C C . VAL A 1 73 ? -14.192 -0.939 20.083 1.00 76.94 73 VAL A C 1
ATOM 564 O O . VAL A 1 73 ? -14.615 -0.139 19.260 1.00 76.94 73 VAL A O 1
ATOM 567 N N . PHE A 1 74 ? -14.683 -2.179 20.134 1.00 79.25 74 PHE A N 1
ATOM 568 C CA . PHE A 1 74 ? -15.698 -2.651 19.192 1.00 79.25 74 PHE A CA 1
ATOM 569 C C . PHE A 1 74 ? -17.094 -2.075 19.443 1.00 79.25 74 PHE A C 1
ATOM 571 O O . PHE A 1 74 ? -17.942 -2.131 18.553 1.00 79.25 74 PHE A O 1
ATOM 578 N N . LYS A 1 75 ? -17.339 -1.528 20.637 1.00 81.50 75 LYS A N 1
ATOM 579 C CA . LYS A 1 75 ? -18.609 -0.907 21.036 1.00 81.50 75 LYS A CA 1
ATOM 580 C C . LYS A 1 75 ? -18.513 0.608 21.188 1.00 81.50 75 LYS A C 1
ATOM 582 O O . LYS A 1 75 ? -19.536 1.244 21.425 1.00 81.50 75 LYS A O 1
ATOM 587 N N . ASP A 1 76 ? -17.318 1.185 21.083 1.00 82.75 76 ASP A N 1
ATOM 588 C CA . ASP A 1 76 ? -17.132 2.625 21.197 1.00 82.75 76 ASP A CA 1
ATOM 589 C C . ASP A 1 76 ? -17.650 3.327 19.925 1.00 82.75 76 ASP A C 1
ATOM 591 O O . ASP A 1 76 ? -17.078 3.146 18.846 1.00 82.75 76 ASP A O 1
ATOM 595 N N . PRO A 1 77 ? -18.712 4.152 20.021 1.00 84.25 77 PRO A N 1
ATOM 596 C CA . PRO A 1 77 ? -19.275 4.845 18.865 1.00 84.25 77 PRO A CA 1
ATOM 597 C C . PRO A 1 77 ? -18.350 5.933 18.301 1.00 84.25 77 PRO A C 1
ATOM 599 O O . PRO A 1 77 ? -18.637 6.481 17.240 1.00 84.25 77 PRO A O 1
ATOM 602 N N . SER A 1 78 ? -17.265 6.285 19.000 1.00 85.38 78 SER A N 1
ATOM 603 C CA . SER A 1 78 ? -16.274 7.252 18.522 1.00 85.38 78 SER A CA 1
ATOM 604 C C . SER A 1 78 ? -15.236 6.653 17.570 1.00 85.38 78 SER A C 1
ATOM 606 O O . SER A 1 78 ? -14.488 7.409 16.944 1.00 85.38 78 SER A O 1
ATOM 608 N N . VAL A 1 79 ? -15.189 5.323 17.439 1.00 91.50 79 VAL A N 1
ATOM 609 C CA . VAL A 1 79 ? -14.300 4.648 16.491 1.00 91.50 79 VAL A CA 1
ATOM 610 C C . VAL A 1 79 ? -14.840 4.842 15.083 1.00 91.50 79 VAL A C 1
ATOM 612 O O . VAL A 1 79 ? -15.966 4.451 14.773 1.00 91.50 79 VAL A O 1
ATOM 615 N N . VAL A 1 80 ? -14.013 5.406 14.207 1.00 94.06 80 VAL A N 1
ATOM 616 C CA . VAL A 1 80 ? -14.323 5.477 12.779 1.00 94.06 80 VAL A CA 1
ATOM 617 C C . VAL A 1 80 ? -13.770 4.220 12.121 1.00 94.06 80 VAL A C 1
ATOM 619 O O . VAL A 1 80 ? -12.555 4.046 12.030 1.00 94.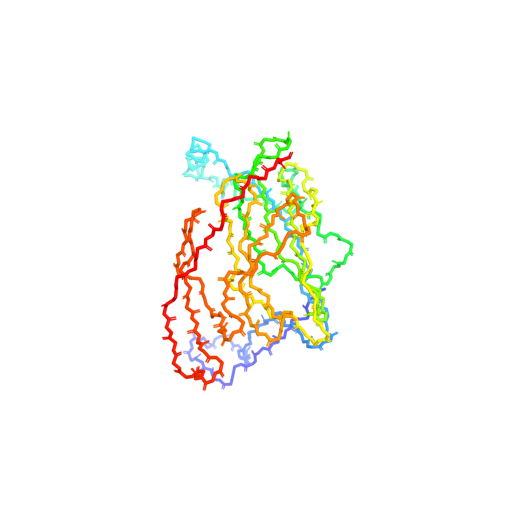06 80 VAL A O 1
ATOM 622 N N . TRP A 1 81 ? -14.657 3.328 11.691 1.00 95.50 81 TRP A N 1
ATOM 623 C CA . TRP A 1 81 ? -14.289 2.094 10.998 1.00 95.50 81 TRP A CA 1
ATOM 624 C C . TRP A 1 81 ? -14.051 2.362 9.515 1.00 95.50 81 TRP A C 1
ATOM 626 O O . TRP A 1 81 ? -14.889 2.974 8.860 1.00 95.50 81 TRP A O 1
ATOM 636 N N . MET A 1 82 ? -12.914 1.909 8.998 1.00 96.62 82 MET A N 1
ATOM 637 C CA . MET A 1 82 ? -12.590 1.972 7.577 1.00 96.62 82 MET A CA 1
ATOM 638 C C . MET A 1 82 ? -13.342 0.853 6.851 1.00 96.62 82 MET A C 1
ATOM 640 O O . MET A 1 82 ? -13.273 -0.310 7.259 1.00 96.62 82 MET A O 1
ATOM 644 N N . ASP A 1 83 ? -14.061 1.200 5.788 1.00 96.12 83 ASP A N 1
ATOM 645 C CA . ASP A 1 83 ? -14.781 0.242 4.951 1.00 96.12 83 ASP A CA 1
ATOM 646 C C . ASP A 1 83 ? -13.799 -0.477 4.013 1.00 96.12 83 ASP A C 1
ATOM 648 O O . ASP A 1 83 ? -13.444 0.019 2.944 1.00 96.12 83 ASP A O 1
ATOM 652 N N . LEU A 1 84 ? -13.328 -1.649 4.443 1.00 95.69 84 LEU A N 1
ATOM 653 C CA . LEU A 1 84 ? -12.405 -2.493 3.674 1.00 95.69 84 LEU A CA 1
ATOM 654 C C . LEU A 1 84 ? -13.086 -3.201 2.487 1.00 95.69 84 LEU A C 1
ATOM 656 O O . LEU A 1 84 ? -12.428 -3.954 1.773 1.00 95.69 84 LEU A O 1
ATOM 660 N N . GLY A 1 85 ? -14.380 -2.957 2.266 1.00 92.88 85 GLY A N 1
ATOM 661 C CA . GLY A 1 85 ? -15.183 -3.634 1.264 1.00 92.88 85 GLY A CA 1
ATOM 662 C C . GLY A 1 85 ? -15.849 -4.914 1.787 1.00 92.88 85 GLY A C 1
ATOM 663 O O . GLY A 1 85 ? -15.750 -5.259 2.966 1.00 92.88 85 GLY A O 1
ATOM 664 N N . PRO A 1 86 ? -16.581 -5.618 0.906 1.00 90.75 86 PRO A N 1
ATOM 665 C CA . PRO A 1 86 ? -17.391 -6.776 1.282 1.00 90.75 86 PRO A CA 1
ATOM 666 C C . PRO A 1 86 ? -16.599 -8.086 1.426 1.00 90.75 86 PRO A C 1
ATOM 668 O O . PRO A 1 86 ? -17.148 -9.047 1.960 1.00 90.75 86 PRO A O 1
ATOM 671 N N . ASP A 1 87 ? -15.358 -8.146 0.933 1.00 90.06 87 ASP A N 1
ATOM 672 C CA . ASP A 1 87 ? -14.497 -9.328 1.040 1.00 90.06 87 ASP A CA 1
ATOM 673 C C . ASP A 1 87 ? -13.898 -9.414 2.451 1.00 90.06 87 ASP A C 1
ATOM 675 O O . ASP A 1 87 ? -13.109 -8.562 2.864 1.00 90.06 87 ASP A O 1
ATOM 679 N N . ASP A 1 88 ? -14.287 -10.441 3.207 1.00 87.81 88 ASP A N 1
ATOM 680 C CA . ASP A 1 88 ? -13.822 -10.656 4.576 1.00 87.81 88 ASP A CA 1
ATOM 681 C C . ASP A 1 88 ? -12.552 -11.515 4.670 1.00 87.81 88 ASP A C 1
ATOM 683 O O . ASP A 1 88 ? -12.100 -11.815 5.781 1.00 87.81 88 ASP A O 1
ATOM 687 N N . GLU A 1 89 ? -11.954 -11.861 3.527 1.00 90.25 89 GLU A N 1
ATOM 688 C CA . GLU A 1 89 ? -10.711 -12.625 3.418 1.00 90.25 89 GLU A CA 1
ATOM 689 C C . GLU A 1 89 ? -9.533 -11.806 2.868 1.00 90.25 89 GLU A C 1
ATOM 691 O O . GLU A 1 89 ? -8.497 -12.365 2.499 1.00 90.25 89 GLU A O 1
ATOM 696 N N . VAL A 1 90 ? -9.674 -10.479 2.864 1.00 94.00 90 VAL A N 1
ATOM 697 C CA . VAL A 1 90 ? -8.617 -9.528 2.513 1.00 94.00 90 VAL A CA 1
ATOM 698 C C . VAL A 1 90 ? -7.566 -9.397 3.622 1.00 94.00 90 VAL A C 1
ATOM 700 O O . VAL A 1 90 ? -7.872 -9.408 4.818 1.00 94.00 90 VAL A O 1
ATOM 703 N N . TYR A 1 91 ? -6.310 -9.209 3.226 1.00 96.44 91 TYR A N 1
ATOM 704 C CA . TYR A 1 91 ? -5.198 -8.923 4.125 1.00 96.44 91 TYR A CA 1
ATOM 705 C C . TYR A 1 91 ? -4.875 -7.429 4.139 1.00 96.44 91 TYR A C 1
ATOM 707 O O . TYR A 1 91 ? -4.645 -6.826 3.092 1.00 96.44 91 TYR A O 1
ATOM 715 N N . VAL A 1 92 ? -4.780 -6.833 5.330 1.00 97.38 92 VAL A N 1
ATOM 716 C CA . VAL A 1 92 ? -4.223 -5.483 5.504 1.00 97.38 92 VAL A CA 1
ATOM 717 C C . VAL A 1 92 ? -2.700 -5.596 5.563 1.00 97.38 92 VAL A C 1
ATOM 719 O O . VAL A 1 92 ? -2.141 -5.962 6.595 1.00 97.38 92 VAL A O 1
ATOM 722 N N . ALA A 1 93 ? -2.029 -5.316 4.448 1.00 97.31 93 ALA A N 1
ATOM 723 C CA . ALA A 1 93 ? -0.594 -5.533 4.287 1.00 97.31 93 ALA A CA 1
ATOM 724 C C . ALA A 1 93 ? 0.262 -4.396 4.868 1.00 97.31 93 ALA A C 1
ATOM 726 O O . ALA A 1 93 ? 1.295 -4.657 5.490 1.00 97.31 93 ALA A O 1
ATOM 727 N N . ARG A 1 94 ? -0.146 -3.139 4.658 1.00 97.69 94 ARG A N 1
ATOM 728 C CA . ARG A 1 94 ? 0.519 -1.921 5.157 1.00 97.69 94 ARG A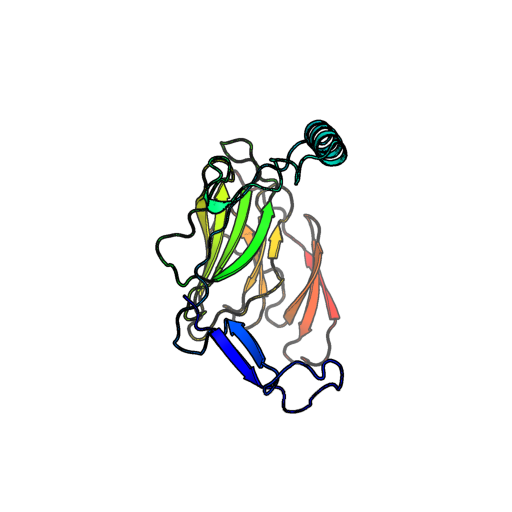 CA 1
ATOM 729 C C . ARG A 1 94 ? -0.521 -0.834 5.428 1.00 97.69 94 ARG A C 1
ATOM 731 O O . ARG A 1 94 ? -1.567 -0.810 4.776 1.00 97.69 94 ARG A O 1
ATOM 738 N N . VAL A 1 95 ? -0.227 0.045 6.383 1.00 97.38 95 VAL A N 1
ATOM 739 C CA . VAL A 1 95 ? -1.046 1.213 6.729 1.00 97.38 95 VAL A CA 1
ATOM 740 C C . VAL A 1 95 ? -0.119 2.400 6.947 1.00 97.38 95 VAL A C 1
ATOM 742 O O . VAL A 1 95 ? 0.743 2.355 7.822 1.00 97.38 95 VAL A O 1
ATOM 745 N N . ASP A 1 96 ? -0.358 3.469 6.202 1.00 95.25 96 ASP A N 1
ATOM 746 C CA . ASP A 1 96 ? 0.430 4.690 6.221 1.00 95.25 96 ASP A CA 1
ATOM 747 C C . ASP A 1 96 ? -0.470 5.882 6.544 1.00 95.25 96 ASP A C 1
ATOM 749 O O . ASP A 1 96 ? -1.492 6.119 5.894 1.00 95.25 96 ASP A O 1
ATOM 753 N N . TRP A 1 97 ? -0.086 6.655 7.559 1.00 93.25 97 TRP A N 1
ATOM 754 C CA . TRP A 1 97 ? -0.709 7.949 7.817 1.00 93.25 97 TRP A CA 1
ATOM 755 C C . TRP A 1 97 ? -0.222 8.957 6.792 1.00 93.25 97 TRP A C 1
ATOM 757 O O . TRP A 1 97 ? 0.983 9.115 6.604 1.00 93.25 97 TRP A O 1
ATOM 767 N N . VAL A 1 98 ? -1.154 9.684 6.178 1.00 89.12 98 VAL A N 1
ATOM 768 C CA . VAL A 1 98 ? -0.809 10.737 5.228 1.00 89.12 98 VAL A CA 1
ATOM 769 C C . VAL A 1 98 ? -1.457 12.059 5.603 1.00 89.12 98 VAL A C 1
ATOM 771 O O . VAL A 1 98 ? -2.666 12.151 5.837 1.00 89.12 98 VAL A O 1
ATOM 774 N N . ASP A 1 99 ? -0.626 13.099 5.644 1.00 82.50 99 ASP A N 1
ATOM 775 C CA . ASP A 1 99 ? -1.042 14.479 5.899 1.00 82.50 99 ASP A CA 1
ATOM 776 C C . ASP A 1 99 ? -1.510 15.141 4.597 1.00 82.50 99 ASP A C 1
ATOM 778 O O . ASP A 1 99 ? -0.955 16.129 4.117 1.00 82.50 99 ASP A O 1
ATOM 782 N N . LEU A 1 100 ? -2.509 14.515 3.976 1.00 76.81 100 LEU A N 1
ATOM 783 C CA . LEU A 1 100 ? -3.208 15.053 2.820 1.00 76.81 100 LEU A CA 1
ATOM 784 C C . LEU A 1 100 ? -4.574 15.558 3.281 1.00 76.81 100 LEU A C 1
ATOM 786 O O . LEU A 1 100 ? -5.317 14.794 3.911 1.00 76.81 100 LEU A O 1
ATOM 790 N N . PRO A 1 101 ? -4.919 16.826 2.995 1.00 64.06 101 PRO A N 1
ATOM 791 C CA . PRO A 1 101 ? -6.191 17.385 3.409 1.00 64.06 101 PRO A CA 1
ATOM 792 C C . PRO A 1 101 ? -7.335 16.649 2.709 1.00 64.06 101 PRO A C 1
ATOM 794 O O . PRO A 1 101 ? -7.439 16.632 1.486 1.00 64.06 101 PRO A O 1
ATOM 797 N N . THR A 1 102 ? -8.217 16.050 3.501 1.00 67.19 102 THR A N 1
ATOM 798 C CA . THR A 1 102 ? -9.519 15.565 3.031 1.00 67.19 102 THR A CA 1
ATOM 799 C C . THR A 1 102 ? -10.530 16.704 3.005 1.00 67.19 102 THR A C 1
ATOM 801 O O . THR A 1 102 ? -10.361 17.722 3.680 1.00 67.19 102 THR A O 1
ATOM 804 N N . ALA A 1 103 ? -11.652 16.500 2.310 1.00 67.44 103 ALA A N 1
ATOM 805 C CA . ALA A 1 103 ? -12.811 17.387 2.418 1.00 67.44 103 ALA A CA 1
ATOM 806 C C . ALA A 1 103 ? -13.298 17.548 3.876 1.00 67.44 103 ALA A C 1
ATOM 808 O O . ALA A 1 103 ? -13.915 18.555 4.214 1.00 67.44 103 ALA A O 1
ATOM 809 N N . SER A 1 104 ? -13.005 16.575 4.749 1.00 68.50 104 SER A N 1
ATOM 810 C CA . SER A 1 104 ? -13.332 16.612 6.175 1.00 68.50 104 SER A CA 1
ATOM 811 C C . SER A 1 104 ? -12.286 17.328 7.046 1.00 68.50 104 SER A C 1
ATOM 813 O O . SER A 1 104 ? -12.513 17.507 8.245 1.00 68.50 104 SER A O 1
ATOM 815 N N . GLY A 1 105 ? -11.149 17.748 6.476 1.00 75.69 105 GLY A N 1
ATOM 816 C CA . GLY A 1 105 ? -10.058 18.408 7.199 1.00 75.69 105 GLY A CA 1
ATOM 817 C C . GLY A 1 105 ? -9.293 17.488 8.157 1.00 75.69 105 GLY A C 1
ATOM 818 O O . GLY A 1 105 ? -8.555 17.975 9.013 1.00 75.69 105 GLY A O 1
ATOM 819 N N . ARG A 1 106 ? -9.478 16.165 8.048 1.00 82.00 106 ARG A N 1
ATOM 820 C CA . ARG A 1 106 ? -8.734 15.155 8.812 1.00 82.00 106 ARG A CA 1
ATOM 821 C C . ARG A 1 106 ? -7.631 14.515 7.962 1.00 82.00 106 ARG A C 1
ATOM 823 O O . ARG A 1 106 ? -7.775 14.474 6.738 1.00 82.00 106 ARG A O 1
ATOM 830 N N . PRO A 1 107 ? -6.562 13.981 8.586 1.00 87.31 107 PRO A N 1
ATOM 831 C CA . PRO A 1 107 ? -5.575 13.174 7.872 1.00 87.31 107 PRO A CA 1
ATOM 832 C C . PRO A 1 107 ? -6.238 11.962 7.211 1.00 87.31 107 PRO A C 1
ATOM 834 O O . PRO A 1 107 ? -7.292 11.497 7.658 1.00 87.31 107 PRO A O 1
ATOM 837 N N . SER A 1 108 ? -5.604 11.430 6.173 1.00 91.12 108 SER A N 1
ATOM 838 C CA . SER A 1 108 ? -6.054 10.200 5.517 1.00 91.12 108 SER A CA 1
ATOM 839 C C . SER A 1 108 ? -5.180 9.015 5.918 1.00 91.12 108 SER A C 1
ATOM 841 O O . SER A 1 108 ? -4.077 9.188 6.443 1.00 91.12 108 SER A O 1
ATOM 843 N N . LEU A 1 109 ? -5.663 7.806 5.638 1.00 95.25 109 LEU A N 1
ATOM 844 C CA . LEU A 1 109 ? -4.837 6.598 5.642 1.00 95.25 109 LEU A CA 1
ATOM 845 C C . LEU A 1 109 ? -4.654 6.100 4.214 1.00 95.25 109 LEU A C 1
ATOM 847 O O . LEU A 1 109 ? -5.638 5.969 3.492 1.00 95.25 109 LEU A O 1
ATOM 851 N N . LEU A 1 110 ? -3.427 5.773 3.826 1.00 95.88 110 LEU A N 1
ATOM 852 C CA . LEU A 1 110 ? -3.178 4.886 2.696 1.00 95.88 110 LEU A CA 1
ATOM 853 C C . LEU A 1 110 ? -3.027 3.466 3.225 1.00 95.88 110 LEU A C 1
ATOM 855 O O . LEU A 1 110 ? -2.315 3.219 4.194 1.00 95.88 110 LEU A O 1
ATOM 859 N N . VAL A 1 111 ? -3.749 2.535 2.622 1.00 97.88 111 VAL A N 1
ATOM 860 C CA . VAL A 1 111 ? -3.815 1.149 3.074 1.00 97.88 111 VAL A CA 1
ATOM 861 C C . VAL A 1 111 ? -3.588 0.242 1.883 1.00 97.88 111 VAL A C 1
ATOM 863 O O . VAL A 1 111 ? -4.250 0.382 0.856 1.00 97.88 111 VAL A O 1
ATOM 866 N N . GLN A 1 112 ? -2.664 -0.698 2.036 1.00 98.44 112 GLN A N 1
ATOM 867 C CA . GLN A 1 112 ? -2.425 -1.745 1.055 1.00 98.44 112 GLN A CA 1
ATOM 868 C C . GLN A 1 112 ? -3.255 -2.974 1.436 1.00 98.44 112 GLN A C 1
ATOM 870 O O . GLN A 1 112 ? -3.054 -3.550 2.508 1.00 98.44 112 GLN A O 1
ATOM 875 N N . LEU A 1 113 ? -4.201 -3.347 0.578 1.00 98.12 113 LEU A N 1
ATOM 876 C CA . LEU A 1 113 ? -5.104 -4.481 0.752 1.00 98.12 113 LEU A CA 1
ATOM 877 C C . LEU A 1 113 ? -4.761 -5.575 -0.257 1.00 98.12 113 LEU A C 1
ATOM 879 O O . LEU A 1 113 ? -4.859 -5.348 -1.460 1.00 98.12 113 LEU A O 1
ATOM 883 N N . GLN A 1 114 ? -4.362 -6.748 0.226 1.00 98.19 114 GLN A N 1
ATOM 884 C CA . GLN A 1 114 ? -4.019 -7.891 -0.619 1.00 98.19 114 GLN A CA 1
ATOM 885 C C . GLN A 1 114 ? -5.143 -8.926 -0.593 1.00 98.19 114 GLN A C 1
ATOM 887 O O . GLN A 1 114 ? -5.646 -9.271 0.476 1.00 98.19 114 GLN A O 1
ATOM 892 N N . ASN A 1 115 ? -5.537 -9.430 -1.760 1.00 97.31 115 ASN A N 1
ATOM 893 C CA . ASN A 1 115 ? -6.569 -10.461 -1.850 1.00 97.31 115 ASN A CA 1
ATOM 894 C C . ASN A 1 115 ? -6.070 -11.825 -1.333 1.00 97.31 115 ASN A C 1
ATOM 896 O O . ASN A 1 115 ? -4.867 -12.074 -1.220 1.00 97.31 115 ASN A O 1
ATOM 900 N N . ARG A 1 116 ? -6.997 -12.749 -1.051 1.00 96.31 116 ARG A N 1
ATOM 901 C CA . ARG A 1 116 ? -6.658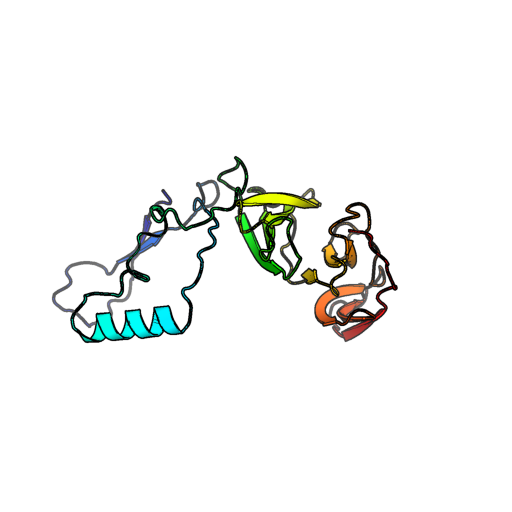 -14.082 -0.523 1.00 96.31 116 ARG A CA 1
ATOM 902 C C . ARG A 1 116 ? -5.685 -14.891 -1.406 1.00 96.31 116 ARG A C 1
ATOM 904 O O . ARG A 1 116 ? -4.770 -15.489 -0.842 1.00 96.31 116 ARG A O 1
ATOM 911 N N . PRO A 1 117 ? -5.829 -14.922 -2.749 1.00 97.06 117 PRO A N 1
ATOM 912 C CA . PRO A 1 117 ? -4.855 -15.563 -3.640 1.00 97.06 117 PRO A CA 1
ATOM 913 C C . PRO A 1 117 ? -3.490 -14.871 -3.708 1.00 97.06 117 PRO A C 1
ATOM 915 O O . PRO A 1 117 ? -2.568 -15.443 -4.275 1.00 97.06 117 PRO A O 1
ATOM 918 N N . GLN A 1 118 ? -3.367 -13.657 -3.161 1.00 97.81 118 GLN A N 1
ATOM 919 C CA . GLN A 1 118 ? -2.174 -12.812 -3.222 1.00 97.81 118 GLN A CA 1
ATOM 920 C C . GLN A 1 118 ? -1.789 -12.359 -4.638 1.00 97.81 118 GLN A C 1
ATOM 922 O O . GLN A 1 118 ? -0.655 -11.962 -4.866 1.00 97.81 118 GLN A O 1
ATOM 927 N N . THR A 1 119 ? -2.728 -12.363 -5.584 1.00 98.12 119 THR A N 1
ATOM 928 C CA . THR A 1 119 ? -2.528 -11.953 -6.986 1.00 98.12 119 THR A CA 1
ATOM 929 C C . THR A 1 119 ? -2.891 -10.495 -7.258 1.00 98.12 119 THR A C 1
ATOM 931 O O . THR A 1 119 ? -2.573 -9.973 -8.324 1.00 98.12 119 THR A O 1
ATOM 934 N N . GLU A 1 120 ? -3.562 -9.826 -6.315 1.00 98.19 120 GLU A N 1
ATOM 935 C CA . GLU A 1 120 ? -3.935 -8.415 -6.419 1.00 98.19 120 GLU A CA 1
ATOM 936 C C . GLU A 1 120 ? -3.578 -7.668 -5.130 1.00 98.19 120 GLU A C 1
ATOM 938 O O . GLU A 1 120 ? -3.880 -8.132 -4.026 1.00 98.19 120 GLU A O 1
ATOM 943 N N . LEU A 1 121 ? -2.960 -6.494 -5.281 1.00 98.56 121 LEU A N 1
ATOM 944 C CA . LEU A 1 121 ? -2.669 -5.559 -4.196 1.00 98.56 121 LEU A CA 1
ATOM 945 C C . LEU A 1 121 ? -3.295 -4.204 -4.523 1.00 98.56 121 LEU A C 1
ATOM 947 O O . LEU A 1 121 ? -2.899 -3.528 -5.474 1.00 98.56 121 LEU A O 1
ATOM 951 N N . HIS A 1 122 ? -4.272 -3.793 -3.723 1.00 97.94 122 HIS A N 1
ATOM 952 C CA . HIS A 1 122 ? -4.971 -2.524 -3.877 1.00 97.94 122 HIS A CA 1
ATOM 953 C C . HIS A 1 122 ? -4.393 -1.483 -2.923 1.00 97.94 122 HIS A C 1
ATOM 955 O O . HIS A 1 122 ? -4.317 -1.713 -1.719 1.00 97.94 122 HIS A O 1
ATOM 961 N N . LEU A 1 123 ? -4.036 -0.312 -3.445 1.00 97.88 123 LEU A N 1
ATOM 962 C CA . LEU A 1 123 ? -3.714 0.859 -2.635 1.00 97.88 123 LEU A CA 1
ATOM 963 C C . LEU A 1 123 ? -4.981 1.703 -2.476 1.00 97.88 123 LEU A C 1
ATOM 965 O O . LEU A 1 123 ? -5.499 2.246 -3.455 1.00 97.88 123 LEU A O 1
ATOM 969 N N . MET A 1 124 ? -5.470 1.816 -1.247 1.00 96.69 124 MET A N 1
ATOM 970 C CA . MET A 1 124 ? -6.716 2.494 -0.897 1.00 96.69 124 MET A CA 1
ATOM 971 C C . MET A 1 124 ? -6.425 3.729 -0.050 1.00 96.69 124 MET A C 1
ATOM 973 O O . MET A 1 124 ? -5.727 3.632 0.954 1.00 96.69 124 MET A O 1
ATOM 977 N N . LEU A 1 125 ? -6.989 4.876 -0.417 1.00 94.69 125 LEU A N 1
ATOM 978 C CA . LEU A 1 125 ? -6.985 6.094 0.389 1.00 94.69 125 LEU A CA 1
ATOM 979 C C . LEU A 1 125 ? -8.289 6.186 1.185 1.00 94.69 125 LEU A C 1
ATOM 981 O O . LEU A 1 125 ? -9.368 6.158 0.601 1.00 94.69 125 LEU A O 1
ATOM 985 N N . PHE A 1 126 ? -8.197 6.326 2.499 1.00 94.81 126 PHE A N 1
ATOM 986 C CA . PHE A 1 126 ? -9.336 6.400 3.405 1.00 94.81 126 PHE A CA 1
ATOM 987 C C . PHE A 1 126 ? -9.455 7.766 4.073 1.00 94.81 126 PHE A C 1
ATOM 989 O O . PHE A 1 126 ? -8.491 8.265 4.657 1.00 94.81 126 PHE A O 1
ATOM 996 N N . ASP A 1 127 ? -10.668 8.321 4.078 1.00 91.88 127 ASP A N 1
ATOM 997 C CA . ASP A 1 127 ? -11.008 9.492 4.890 1.00 91.88 127 ASP A CA 1
ATOM 998 C C . ASP A 1 127 ? -11.264 9.060 6.346 1.00 91.88 127 ASP A C 1
ATOM 1000 O O . ASP A 1 127 ? -12.222 8.340 6.637 1.00 91.88 127 ASP A O 1
ATOM 1004 N N . THR A 1 128 ? -10.438 9.524 7.288 1.00 92.94 128 THR A N 1
ATOM 1005 C CA . THR A 1 128 ? -10.532 9.120 8.707 1.00 92.94 128 THR A CA 1
ATOM 1006 C C . THR A 1 128 ? -11.699 9.750 9.476 1.00 92.94 128 THR A C 1
ATOM 1008 O O . THR A 1 128 ? -11.924 9.416 10.641 1.00 92.94 128 THR A O 1
ATOM 1011 N N . ALA A 1 129 ? -12.460 10.665 8.872 1.00 91.38 129 ALA A N 1
ATOM 1012 C CA . ALA A 1 129 ? -13.719 11.155 9.425 1.00 91.38 129 ALA A CA 1
ATOM 1013 C C . ALA A 1 129 ? -14.899 10.244 9.077 1.00 91.38 129 ALA A C 1
ATOM 1015 O O . ALA A 1 129 ? -15.817 10.122 9.886 1.00 91.38 129 ALA A O 1
ATOM 1016 N N . THR A 1 130 ? -14.888 9.628 7.891 1.00 91.88 130 THR A N 1
ATOM 1017 C CA . THR A 1 130 ? -16.048 8.880 7.372 1.00 91.88 130 THR A CA 1
ATOM 1018 C C . THR A 1 130 ? -15.817 7.382 7.213 1.00 91.88 130 THR A C 1
ATOM 1020 O O . THR A 1 130 ? -16.788 6.638 7.121 1.00 91.88 130 THR A O 1
ATOM 1023 N N . GLY A 1 131 ? -14.562 6.938 7.154 1.00 94.00 131 GLY A N 1
ATOM 1024 C CA . GLY A 1 131 ? -14.198 5.555 6.859 1.00 94.00 131 GLY A CA 1
ATOM 1025 C C . GLY A 1 131 ? -14.321 5.165 5.389 1.00 94.00 131 GLY A C 1
ATOM 1026 O O . GLY A 1 131 ? -14.090 4.005 5.055 1.00 94.00 131 GLY A O 1
ATOM 1027 N N . LYS A 1 132 ? -14.677 6.103 4.504 1.00 93.50 132 LYS A N 1
ATOM 1028 C CA . LYS A 1 132 ? -14.900 5.807 3.087 1.00 93.50 132 LYS A CA 1
ATOM 1029 C C . LYS A 1 132 ? -13.577 5.605 2.333 1.00 93.50 132 LYS A C 1
ATOM 1031 O O . LYS A 1 132 ? -12.695 6.460 2.452 1.00 93.50 132 LYS A O 1
ATOM 1036 N N . PRO A 1 133 ? -13.458 4.534 1.529 1.00 94.50 133 PRO A N 1
ATOM 1037 C CA . PRO A 1 133 ? -12.303 4.285 0.681 1.00 94.50 133 PRO A CA 1
ATOM 1038 C C . PRO A 1 133 ? -12.374 5.034 -0.652 1.00 94.50 133 PRO A C 1
ATOM 1040 O O . PRO A 1 133 ? -13.441 5.278 -1.214 1.00 94.50 133 PRO A O 1
ATOM 1043 N N . THR A 1 134 ? -11.203 5.292 -1.217 1.00 93.31 134 THR A N 1
ATOM 1044 C CA . THR A 1 134 ? -10.971 5.646 -2.616 1.00 93.31 134 THR A CA 1
ATOM 1045 C C . THR A 1 134 ? -9.826 4.783 -3.133 1.00 93.31 134 THR A C 1
ATOM 1047 O O . THR A 1 134 ? -8.706 4.883 -2.642 1.00 93.31 134 THR A O 1
ATOM 1050 N N . GLN A 1 135 ? -10.081 3.926 -4.121 1.00 95.06 135 GLN A N 1
ATOM 1051 C CA . GLN A 1 135 ? -9.025 3.102 -4.716 1.00 95.06 135 GLN A CA 1
ATOM 1052 C C . GLN A 1 135 ? -8.087 3.967 -5.558 1.00 95.06 135 GLN A C 1
ATOM 1054 O O . GLN A 1 135 ? -8.520 4.588 -6.526 1.00 95.06 135 GLN A O 1
ATOM 1059 N N . VAL A 1 136 ? -6.807 3.996 -5.206 1.00 95.44 136 VAL A N 1
ATOM 1060 C CA . VAL A 1 136 ? -5.783 4.810 -5.870 1.00 95.44 136 VAL A CA 1
ATOM 1061 C C . VAL A 1 136 ? -5.051 4.010 -6.937 1.00 95.44 136 VAL A C 1
ATOM 1063 O O . VAL A 1 136 ? -4.858 4.491 -8.051 1.00 95.44 136 VAL A O 1
ATOM 1066 N N . HIS A 1 137 ? -4.645 2.790 -6.604 1.00 97.31 137 HIS A N 1
ATOM 1067 C CA . HIS A 1 137 ? -3.855 1.945 -7.488 1.00 97.31 137 HIS A CA 1
ATOM 1068 C C . HIS A 1 137 ? -4.180 0.466 -7.269 1.00 97.31 137 HIS A C 1
ATOM 1070 O O . HIS A 1 137 ? -4.725 0.071 -6.237 1.00 97.31 137 HIS A O 1
ATOM 1076 N N . THR A 1 138 ? -3.886 -0.359 -8.268 1.00 97.62 138 THR A N 1
ATOM 1077 C CA . THR A 1 138 ? -3.971 -1.815 -8.174 1.00 97.62 138 THR A CA 1
ATOM 1078 C C . THR A 1 138 ? -2.806 -2.421 -8.933 1.00 97.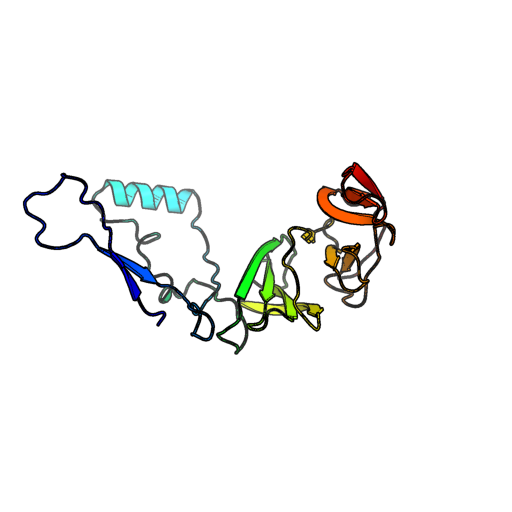62 138 THR A C 1
ATOM 1080 O O . THR A 1 138 ? -2.669 -2.192 -10.134 1.00 97.62 138 THR A O 1
ATOM 1083 N N . GLU A 1 139 ? -2.000 -3.192 -8.215 1.00 97.94 139 GLU A N 1
ATOM 1084 C CA . GLU A 1 139 ? -0.967 -4.062 -8.766 1.00 97.94 139 GLU A CA 1
ATOM 1085 C C . GLU A 1 139 ? -1.575 -5.455 -8.961 1.00 97.94 139 GLU A C 1
ATOM 1087 O O . GLU A 1 139 ? -2.320 -5.930 -8.097 1.00 97.94 139 GLU A O 1
ATOM 1092 N N . LYS A 1 140 ? -1.271 -6.103 -10.089 1.00 98.00 140 LYS A N 1
ATOM 1093 C CA . LYS A 1 140 ? -1.714 -7.467 -10.390 1.00 98.00 140 LYS A CA 1
ATOM 1094 C C . LYS A 1 140 ? -0.559 -8.294 -10.925 1.00 98.00 140 LYS A C 1
ATOM 1096 O O . LYS A 1 140 ? 0.236 -7.784 -11.709 1.00 98.00 140 LYS A O 1
ATOM 1101 N N . ASP A 1 141 ? -0.545 -9.568 -10.565 1.00 97.69 141 ASP A N 1
ATOM 1102 C CA . ASP A 1 141 ? 0.358 -10.568 -11.126 1.00 97.69 141 ASP A CA 1
ATOM 1103 C C . ASP A 1 141 ? -0.380 -11.907 -11.265 1.00 97.69 141 ASP A C 1
ATOM 1105 O O . ASP A 1 141 ? -1.231 -12.247 -10.439 1.00 97.69 141 ASP A O 1
ATOM 1109 N N . GLU A 1 142 ? -0.083 -12.666 -12.321 1.00 96.12 142 GLU A N 1
ATOM 1110 C CA . GLU A 1 142 ? -0.724 -13.966 -12.567 1.00 96.12 142 GLU A CA 1
ATOM 1111 C C . GLU A 1 142 ? -0.347 -15.023 -11.521 1.00 96.12 142 GLU A C 1
ATOM 1113 O O . GLU A 1 142 ? -1.101 -15.974 -11.305 1.00 96.12 142 GLU A O 1
ATOM 1118 N N . LYS A 1 143 ? 0.820 -14.878 -10.888 1.00 95.88 143 LYS A N 1
ATOM 1119 C CA . LYS A 1 143 ? 1.350 -15.797 -9.883 1.00 95.88 143 LYS A CA 1
ATOM 1120 C C . LYS A 1 143 ? 1.095 -15.257 -8.483 1.00 95.88 143 LYS A C 1
ATOM 1122 O O . LYS A 1 143 ? 0.378 -15.899 -7.720 1.00 95.88 143 LYS A O 1
ATOM 1127 N N . TRP A 1 144 ? 1.693 -14.114 -8.150 1.00 97.25 144 TRP A N 1
ATOM 1128 C CA . TRP A 1 144 ? 1.511 -13.410 -6.879 1.00 97.25 144 TRP A CA 1
ATOM 1129 C C . TRP A 1 144 ? 2.169 -12.025 -6.919 1.00 97.25 144 TRP A C 1
ATOM 1131 O O . TRP A 1 144 ? 3.148 -11.796 -7.624 1.00 97.25 144 TRP A O 1
ATOM 1141 N N . VAL A 1 145 ? 1.652 -11.101 -6.112 1.00 98.25 145 VAL A N 1
ATOM 1142 C CA . VAL A 1 145 ? 2.229 -9.776 -5.883 1.00 98.25 145 VAL A CA 1
ATOM 1143 C C . VAL A 1 145 ? 3.076 -9.817 -4.615 1.00 98.25 145 VAL A C 1
ATOM 1145 O O . VAL A 1 145 ? 2.552 -9.969 -3.510 1.00 98.25 145 VAL A O 1
ATOM 1148 N N . ASP A 1 146 ? 4.388 -9.636 -4.759 1.00 96.94 146 ASP A N 1
ATOM 1149 C CA . ASP A 1 146 ? 5.291 -9.516 -3.613 1.00 96.94 146 ASP A CA 1
ATOM 1150 C C . ASP A 1 146 ? 5.044 -8.199 -2.859 1.00 96.94 146 ASP A C 1
ATOM 1152 O O . ASP A 1 146 ? 5.079 -7.115 -3.455 1.00 96.94 146 ASP A O 1
ATOM 1156 N N . LEU A 1 147 ? 4.861 -8.283 -1.537 1.00 97.38 147 LEU A N 1
ATOM 1157 C CA . LEU A 1 147 ? 4.810 -7.115 -0.656 1.00 97.38 147 LEU A 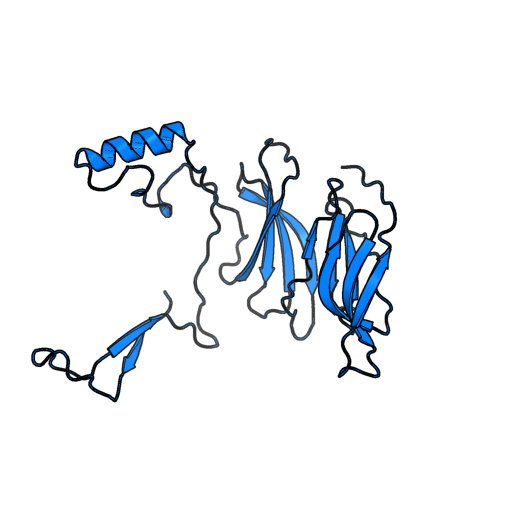CA 1
ATOM 1158 C C . LEU A 1 147 ? 6.207 -6.513 -0.499 1.00 97.38 147 LEU A C 1
ATOM 1160 O O . LEU A 1 147 ? 7.168 -7.223 -0.203 1.00 97.38 147 LEU A O 1
ATOM 1164 N N . LYS A 1 148 ? 6.313 -5.194 -0.657 1.00 95.50 148 LYS A N 1
ATOM 1165 C CA . LYS A 1 148 ? 7.592 -4.476 -0.644 1.00 95.50 148 LYS A CA 1
ATOM 1166 C C . LYS A 1 148 ? 7.495 -3.234 0.222 1.00 95.50 148 LYS A C 1
ATOM 1168 O O . LYS A 1 148 ? 6.487 -2.534 0.196 1.00 95.50 148 LYS A O 1
ATOM 1173 N N . ASP A 1 149 ? 8.595 -2.892 0.879 1.00 96.25 149 ASP A N 1
ATOM 1174 C CA . ASP A 1 149 ? 8.751 -1.609 1.570 1.00 96.25 149 ASP A CA 1
ATOM 1175 C C . ASP A 1 149 ? 9.296 -0.540 0.593 1.00 96.25 149 ASP A C 1
ATOM 1177 O O . ASP A 1 149 ? 10.255 0.176 0.870 1.00 96.25 149 ASP A O 1
ATOM 1181 N N . LEU A 1 150 ? 8.692 -0.473 -0.602 1.00 97.50 150 LEU A N 1
ATOM 1182 C CA . LEU A 1 150 ? 9.021 0.452 -1.698 1.00 97.50 150 LEU A CA 1
ATOM 1183 C C . LEU A 1 150 ? 7.860 1.422 -1.960 1.00 97.50 150 LEU A C 1
ATOM 1185 O O . LEU A 1 150 ? 7.460 1.648 -3.103 1.00 97.50 150 LEU A O 1
ATOM 1189 N N . PHE A 1 151 ? 7.297 1.960 -0.880 1.00 96.75 151 PHE A N 1
ATOM 1190 C CA . PHE A 1 151 ? 6.225 2.945 -0.902 1.00 96.75 151 PHE A CA 1
ATOM 1191 C C . PHE A 1 151 ? 6.596 4.136 -0.016 1.00 96.75 151 PHE A C 1
ATOM 1193 O O . PHE A 1 151 ? 7.012 3.955 1.125 1.00 96.75 151 PHE A O 1
ATOM 1200 N N . THR A 1 152 ? 6.446 5.351 -0.540 1.00 95.25 152 THR A N 1
ATOM 1201 C CA . THR A 1 152 ? 6.543 6.591 0.245 1.00 95.25 152 THR A CA 1
ATOM 1202 C C . THR A 1 152 ? 5.876 7.737 -0.511 1.00 95.25 152 THR A C 1
ATOM 1204 O O . THR A 1 152 ? 5.911 7.769 -1.744 1.00 95.25 152 THR A O 1
ATOM 1207 N N . LEU A 1 153 ? 5.270 8.684 0.206 1.00 94.12 153 LEU A N 1
ATOM 1208 C CA . LEU A 1 153 ? 4.799 9.928 -0.401 1.00 94.12 153 LEU A CA 1
ATOM 1209 C C . LEU A 1 153 ? 5.978 10.831 -0.772 1.00 94.12 153 LEU A C 1
ATOM 1211 O O . LEU A 1 153 ? 6.976 10.913 -0.059 1.00 94.12 153 LEU A O 1
ATOM 1215 N N . VAL A 1 154 ? 5.822 11.571 -1.864 1.00 93.31 154 VAL A N 1
ATOM 1216 C CA . VAL A 1 154 ? 6.781 12.569 -2.333 1.00 93.31 154 VAL A CA 1
ATOM 1217 C C . VAL A 1 154 ? 6.109 13.936 -2.275 1.00 93.31 154 VAL A C 1
ATOM 1219 O O . VAL A 1 154 ? 5.170 14.207 -3.020 1.00 93.31 154 VAL A O 1
ATOM 1222 N N . GLY A 1 155 ? 6.587 14.793 -1.372 1.00 88.31 155 GLY A N 1
ATOM 1223 C CA . GLY A 1 155 ? 6.060 16.149 -1.210 1.00 88.31 155 GLY A CA 1
ATOM 1224 C C . GLY A 1 155 ? 4.619 16.204 -0.684 1.00 88.31 155 GLY A C 1
ATOM 1225 O O . GLY A 1 155 ? 4.176 15.331 0.063 1.00 88.31 155 GLY A O 1
ATOM 1226 N N . LYS A 1 156 ? 3.902 17.276 -1.034 1.00 84.50 156 LYS A N 1
ATOM 1227 C CA . LYS A 1 156 ? 2.501 17.546 -0.637 1.00 84.50 156 LYS A CA 1
ATOM 1228 C C . LYS A 1 156 ? 1.523 17.489 -1.812 1.00 84.50 156 LYS A C 1
ATOM 1230 O O . LYS A 1 156 ? 0.322 17.664 -1.639 1.00 84.50 156 LYS A O 1
ATOM 1235 N N . GLU A 1 157 ? 2.042 17.225 -3.000 1.00 85.25 157 GLU A N 1
ATOM 1236 C CA . GLU A 1 157 ? 1.350 17.201 -4.283 1.00 85.25 157 GLU A CA 1
ATOM 1237 C C . GLU A 1 157 ? 0.541 15.903 -4.483 1.00 85.25 157 GLU A C 1
ATOM 1239 O O . GLU A 1 157 ? -0.143 15.720 -5.481 1.00 85.25 157 GLU A O 1
ATOM 1244 N N . GLY A 1 158 ? 0.585 14.963 -3.535 1.00 89.69 158 GLY A N 1
ATOM 1245 C CA . GLY A 1 158 ? -0.046 13.654 -3.715 1.00 89.69 158 GLY A CA 1
ATOM 1246 C C . GLY A 1 158 ? 0.691 12.800 -4.749 1.00 89.69 158 GLY A C 1
ATOM 1247 O O . GLY A 1 158 ? 0.077 12.006 -5.460 1.00 89.69 158 GLY A O 1
ATOM 1248 N N . LEU A 1 159 ? 2.008 12.975 -4.847 1.00 93.88 159 LEU A N 1
ATOM 1249 C CA . LEU A 1 159 ? 2.899 12.066 -5.552 1.00 93.88 159 LEU A CA 1
ATOM 1250 C C . LEU A 1 159 ? 3.376 10.972 -4.600 1.00 93.88 159 LEU A C 1
ATOM 1252 O O . LEU A 1 159 ? 3.483 11.191 -3.393 1.00 93.88 159 LEU A O 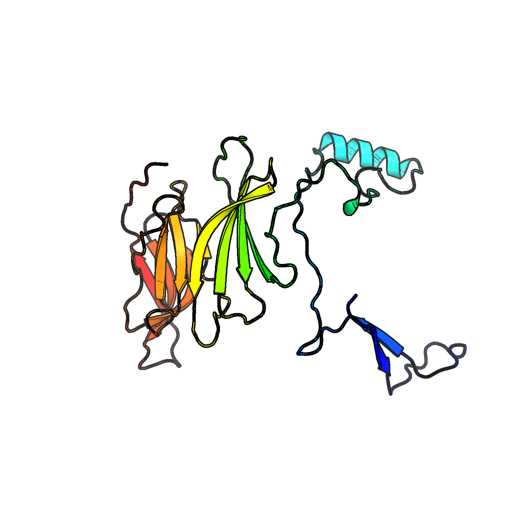1
ATOM 1256 N N . TYR A 1 160 ? 3.676 9.795 -5.134 1.00 96.12 160 TYR A N 1
ATOM 1257 C CA . TYR A 1 160 ? 4.226 8.698 -4.346 1.00 96.12 160 TYR A CA 1
ATOM 1258 C C . TYR A 1 160 ? 5.124 7.789 -5.173 1.00 96.12 160 TYR A C 1
ATOM 1260 O O . TYR A 1 160 ? 4.956 7.653 -6.386 1.00 96.12 160 TYR A O 1
ATOM 1268 N N . LEU A 1 161 ? 6.079 7.162 -4.492 1.00 97.88 161 LEU A N 1
ATOM 1269 C CA . LEU A 1 161 ? 6.911 6.103 -5.044 1.00 97.88 161 LEU A CA 1
ATOM 1270 C C . LEU A 1 161 ? 6.205 4.754 -4.886 1.00 97.88 161 LEU A C 1
ATOM 1272 O O . LEU A 1 161 ? 5.561 4.507 -3.866 1.00 97.88 161 LEU A O 1
ATOM 1276 N N . TRP A 1 162 ? 6.338 3.888 -5.886 1.00 98.31 162 TRP A N 1
ATOM 1277 C CA . TRP A 1 162 ? 5.773 2.541 -5.891 1.00 98.31 162 TRP A CA 1
ATOM 1278 C C . TRP A 1 162 ? 6.719 1.557 -6.577 1.00 98.31 162 TRP A C 1
ATOM 1280 O O . TRP A 1 162 ? 7.034 1.717 -7.758 1.00 98.31 162 TRP A O 1
ATOM 1290 N N . GLY A 1 163 ? 7.170 0.536 -5.852 1.00 98.31 163 GLY A N 1
ATOM 1291 C CA . GLY A 1 163 ? 7.920 -0.583 -6.424 1.00 98.31 163 GLY A CA 1
ATOM 1292 C C . GLY A 1 163 ? 6.994 -1.614 -7.069 1.00 98.31 163 GLY A C 1
ATOM 1293 O O . GLY A 1 163 ? 6.167 -2.205 -6.380 1.00 98.31 163 GLY A O 1
ATOM 1294 N N . SER A 1 164 ? 7.163 -1.868 -8.367 1.00 97.88 164 SER A N 1
ATOM 1295 C CA . SER A 1 164 ? 6.368 -2.840 -9.133 1.00 97.88 164 SER A CA 1
ATOM 1296 C C . SER A 1 164 ? 7.270 -3.832 -9.861 1.00 97.88 164 SER A C 1
ATOM 1298 O O . SER A 1 164 ? 8.328 -3.458 -10.370 1.00 97.88 164 SER A O 1
ATOM 1300 N N . ASP A 1 165 ? 6.828 -5.089 -9.925 1.00 97.12 165 ASP A N 1
ATOM 1301 C CA . ASP A 1 165 ? 7.494 -6.151 -10.692 1.00 97.12 165 ASP A CA 1
ATOM 1302 C C . ASP A 1 165 ? 6.866 -6.346 -12.075 1.00 97.12 165 ASP A C 1
ATOM 1304 O O . ASP A 1 165 ? 7.374 -7.141 -12.862 1.00 97.12 165 ASP A O 1
ATOM 1308 N N . SER A 1 166 ? 5.800 -5.602 -12.403 1.00 95.38 166 SER A N 1
ATOM 1309 C CA . SER A 1 166 ? 5.089 -5.710 -13.684 1.00 95.38 166 SER A CA 1
ATOM 1310 C C . SER A 1 166 ? 5.980 -5.634 -14.938 1.00 95.38 166 SER A C 1
ATOM 1312 O O . SER A 1 166 ? 5.652 -6.307 -15.915 1.00 95.38 166 SER A O 1
ATOM 1314 N N . PRO A 1 167 ? 7.129 -4.919 -14.960 1.00 95.38 167 PRO A N 1
ATOM 1315 C CA . PRO A 1 167 ? 8.045 -4.953 -16.104 1.00 95.38 167 PRO A CA 1
ATOM 1316 C C . PRO A 1 167 ? 8.938 -6.209 -16.184 1.00 95.38 167 PRO A C 1
ATOM 1318 O O . PRO A 1 167 ? 9.770 -6.299 -17.083 1.00 95.38 167 PRO A O 1
ATOM 1321 N N . GLY A 1 168 ? 8.827 -7.152 -15.242 1.00 94.50 168 GLY A N 1
ATOM 1322 C CA . GLY A 1 168 ? 9.680 -8.343 -15.104 1.00 94.50 168 GLY A CA 1
ATOM 1323 C C . GLY A 1 168 ? 10.912 -8.150 -14.208 1.00 94.50 168 GLY A C 1
ATOM 1324 O O . GLY A 1 168 ? 11.642 -9.101 -13.933 1.00 94.50 168 GLY A O 1
ATOM 1325 N N . ILE A 1 169 ? 11.140 -6.928 -13.734 1.00 95.12 169 ILE A N 1
ATOM 1326 C CA . ILE A 1 169 ? 12.202 -6.534 -12.809 1.00 95.12 169 ILE A CA 1
ATOM 1327 C C . ILE A 1 169 ? 11.625 -5.500 -11.844 1.00 95.12 169 ILE A C 1
ATOM 1329 O O . ILE A 1 169 ? 10.903 -4.598 -12.278 1.00 95.12 169 ILE A O 1
ATOM 1333 N N . THR A 1 170 ? 11.943 -5.613 -10.551 1.00 97.69 170 THR A N 1
ATOM 1334 C CA . THR A 1 170 ? 11.475 -4.655 -9.543 1.00 97.69 170 THR A CA 1
ATOM 1335 C C . THR A 1 170 ? 11.948 -3.251 -9.901 1.00 97.69 170 THR A C 1
ATOM 1337 O O . THR A 1 170 ? 13.128 -2.929 -9.763 1.00 97.69 170 THR A O 1
ATOM 1340 N N . THR A 1 171 ? 11.013 -2.431 -10.368 1.00 98.25 171 THR A N 1
ATOM 1341 C CA . THR A 1 171 ? 11.238 -1.079 -10.881 1.00 98.25 171 THR A CA 1
ATOM 1342 C C . THR A 1 171 ? 10.530 -0.090 -9.971 1.00 98.25 171 THR A C 1
ATOM 1344 O O . THR A 1 171 ? 9.391 -0.323 -9.556 1.00 98.25 171 THR A O 1
ATOM 1347 N N . LEU A 1 172 ? 11.188 1.025 -9.660 1.00 98.56 172 LEU A N 1
ATOM 1348 C CA . LEU A 1 172 ? 10.571 2.089 -8.877 1.00 98.56 172 LEU A CA 1
ATOM 1349 C C . LEU A 1 172 ? 9.859 3.068 -9.807 1.00 98.56 172 LEU A C 1
ATOM 1351 O O . LEU A 1 172 ? 10.468 3.611 -10.729 1.00 98.56 172 LEU A O 1
ATOM 1355 N N . PHE A 1 173 ? 8.584 3.323 -9.539 1.00 98.50 173 PHE A N 1
ATOM 1356 C CA . PHE A 1 173 ? 7.766 4.272 -10.282 1.00 98.50 173 PHE A CA 1
ATOM 1357 C C . PHE A 1 173 ? 7.390 5.469 -9.420 1.00 98.50 173 PHE A C 1
ATOM 1359 O O . PHE A 1 173 ? 7.079 5.314 -8.242 1.00 98.50 173 PHE A O 1
ATOM 1366 N N . LEU A 1 174 ? 7.334 6.647 -10.034 1.00 98.12 174 LEU A N 1
ATOM 1367 C CA . LEU A 1 174 ? 6.603 7.798 -9.523 1.00 98.12 174 LEU A CA 1
ATOM 1368 C C . LEU A 1 174 ? 5.160 7.747 -10.035 1.00 98.12 174 LEU A C 1
ATOM 1370 O O . LEU A 1 174 ? 4.924 7.620 -11.240 1.00 98.12 174 LEU A O 1
ATOM 1374 N N . ARG A 1 175 ? 4.199 7.864 -9.122 1.00 97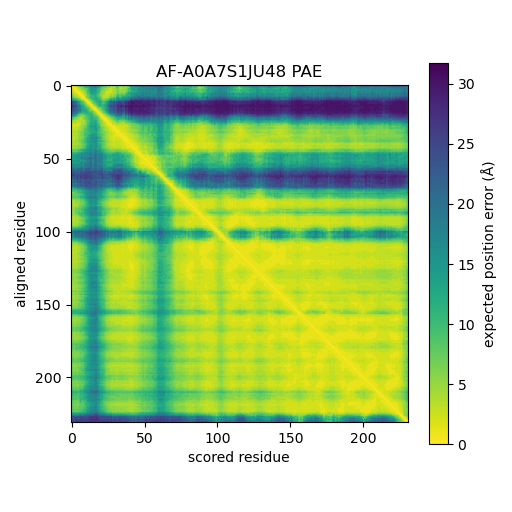.12 175 ARG A N 1
ATOM 1375 C CA . ARG A 1 175 ? 2.755 7.828 -9.387 1.00 97.12 175 ARG A CA 1
ATOM 1376 C C . ARG A 1 175 ? 2.048 9.001 -8.704 1.00 97.12 175 ARG A C 1
ATOM 1378 O O . ARG A 1 175 ? 2.642 9.691 -7.877 1.00 97.12 175 ARG A O 1
ATOM 1385 N N . SER A 1 176 ? 0.781 9.233 -9.055 1.00 93.88 176 SER A N 1
ATOM 1386 C CA . SER A 1 176 ? -0.060 10.286 -8.469 1.00 93.88 176 SER A CA 1
ATOM 1387 C C . SER A 1 176 ? -1.332 9.700 -7.861 1.00 93.88 176 SER A C 1
ATOM 1389 O O . SER A 1 176 ? -1.911 8.746 -8.382 1.00 93.88 176 SER A O 1
ATOM 1391 N N . LEU A 1 177 ? -1.763 10.269 -6.734 1.00 91.38 177 LEU A N 1
ATOM 1392 C CA . LEU A 1 177 ? -3.043 9.953 -6.101 1.00 91.38 177 LEU A CA 1
ATOM 1393 C C . LEU A 1 177 ? -4.234 10.457 -6.935 1.00 91.38 177 LEU A C 1
ATOM 1395 O O . LEU A 1 177 ? -5.312 9.857 -6.896 1.00 91.38 177 LEU A O 1
ATOM 1399 N N . TYR A 1 178 ? -4.028 11.546 -7.682 1.00 87.88 178 TYR A N 1
ATOM 1400 C CA . TYR A 1 178 ? -5.059 12.247 -8.449 1.00 87.88 178 TYR A CA 1
ATOM 1401 C C . TYR A 1 178 ? -5.075 11.791 -9.912 1.00 87.88 178 TYR A C 1
ATOM 1403 O O . TYR A 1 178 ? -6.110 11.337 -10.400 1.00 87.88 178 TYR A O 1
ATOM 1411 N N . ASP A 1 179 ? -3.919 11.806 -10.586 1.00 92.19 179 ASP A N 1
ATOM 1412 C CA . ASP A 1 179 ? -3.762 11.194 -11.909 1.00 92.19 179 ASP A CA 1
ATOM 1413 C C . ASP A 1 179 ? -3.302 9.739 -11.774 1.00 92.19 179 ASP A C 1
ATOM 1415 O O . ASP A 1 179 ? -2.114 9.408 -11.816 1.00 92.19 179 ASP A O 1
ATOM 1419 N N . ARG A 1 180 ? -4.277 8.842 -11.622 1.00 92.81 180 ARG A N 1
ATOM 1420 C CA . ARG A 1 180 ? -4.031 7.403 -11.431 1.00 92.81 180 ARG A CA 1
ATOM 1421 C C . ARG A 1 180 ? -3.440 6.711 -12.663 1.00 92.81 180 ARG A C 1
ATOM 1423 O O . ARG A 1 180 ? -3.015 5.562 -12.556 1.00 92.81 180 ARG A O 1
ATOM 1430 N N . SER A 1 181 ? -3.428 7.375 -13.822 1.00 93.81 181 SER A N 1
ATOM 1431 C CA . SER A 1 181 ? -2.802 6.848 -15.039 1.00 93.81 181 SER A CA 1
ATOM 1432 C C . SER A 1 181 ? -1.287 7.068 -15.058 1.00 93.81 181 SER A C 1
ATOM 1434 O O . SER A 1 181 ? -0.566 6.353 -15.755 1.00 93.81 181 SER A O 1
ATOM 1436 N N . MET A 1 182 ? -0.791 8.012 -14.255 1.00 95.88 182 MET A N 1
ATOM 1437 C CA . MET A 1 182 ? 0.616 8.371 -14.227 1.00 95.88 182 MET A CA 1
ATOM 1438 C C . MET A 1 182 ? 1.475 7.265 -13.601 1.00 95.88 182 MET A C 1
ATOM 1440 O O . MET A 1 182 ? 1.262 6.841 -12.461 1.00 95.88 182 MET A O 1
ATOM 1444 N N . ALA A 1 183 ? 2.489 6.835 -14.351 1.00 96.75 183 ALA A N 1
ATOM 1445 C CA . ALA A 1 183 ? 3.525 5.910 -13.909 1.00 96.75 183 ALA A CA 1
ATOM 1446 C C . ALA A 1 183 ? 4.840 6.239 -14.627 1.00 96.75 183 ALA A C 1
ATOM 1448 O O . ALA A 1 183 ? 5.045 5.848 -15.774 1.00 96.75 183 ALA A O 1
ATOM 1449 N N . ILE A 1 184 ? 5.728 6.973 -13.959 1.00 97.38 184 ILE A N 1
ATOM 1450 C CA . ILE A 1 184 ? 7.029 7.356 -14.519 1.00 97.38 184 ILE A CA 1
ATOM 1451 C C . ILE A 1 184 ? 8.102 6.455 -13.902 1.00 97.38 184 ILE A C 1
ATOM 1453 O O . ILE A 1 184 ? 8.293 6.519 -12.687 1.00 97.38 184 ILE A O 1
ATOM 1457 N N . PRO A 1 185 ? 8.800 5.612 -14.684 1.00 98.12 185 PRO A N 1
ATOM 1458 C CA . PRO A 1 185 ? 9.890 4.802 -14.154 1.00 98.12 185 PRO A CA 1
ATOM 1459 C C . PRO A 1 185 ? 11.050 5.708 -13.729 1.00 98.12 185 PRO A C 1
ATOM 1461 O O . PRO A 1 185 ? 11.487 6.572 -14.489 1.00 98.12 185 PRO A O 1
ATOM 1464 N N . LEU A 1 186 ? 11.550 5.505 -12.512 1.00 98.50 186 LEU A N 1
ATOM 1465 C CA . LEU A 1 186 ? 12.675 6.254 -11.951 1.00 98.50 186 LEU A CA 1
ATOM 1466 C C . LEU A 1 186 ? 13.990 5.475 -12.016 1.00 98.50 186 LEU A C 1
ATOM 1468 O O . LEU A 1 186 ? 15.050 6.054 -11.789 1.00 98.50 186 LEU A O 1
ATOM 1472 N N . THR A 1 187 ? 13.959 4.175 -12.304 1.00 98.19 187 THR A N 1
ATOM 1473 C CA . THR A 1 187 ? 15.153 3.319 -12.302 1.00 98.19 187 THR A CA 1
ATOM 1474 C C . THR A 1 187 ? 15.430 2.725 -13.678 1.00 98.19 187 THR A C 1
ATOM 1476 O O . THR A 1 187 ? 14.488 2.482 -14.436 1.00 98.19 187 THR A O 1
ATOM 1479 N N . PRO A 1 188 ? 16.709 2.486 -14.034 1.00 96.88 188 PRO A N 1
ATOM 1480 C CA . PRO A 1 188 ? 17.046 1.825 -15.287 1.00 96.88 188 PRO A CA 1
ATOM 1481 C C . PRO A 1 188 ? 16.392 0.438 -15.380 1.00 96.88 188 PRO A C 1
ATOM 1483 O O . PRO A 1 188 ? 16.373 -0.283 -14.382 1.00 96.88 188 PRO A O 1
ATOM 1486 N N . PRO A 1 189 ? 15.943 -0.001 -16.569 1.00 96.38 189 PRO A N 1
ATOM 1487 C CA . PRO A 1 189 ? 15.318 -1.317 -16.744 1.00 96.38 189 PRO A CA 1
ATOM 1488 C C . PRO A 1 189 ? 16.299 -2.486 -16.554 1.00 96.38 189 PRO A C 1
ATOM 1490 O O . PRO A 1 189 ? 15.890 -3.642 -16.532 1.00 96.38 189 PRO A O 1
ATOM 1493 N N . THR A 1 190 ? 17.598 -2.205 -16.445 1.00 96.50 190 THR A N 1
ATOM 1494 C CA . THR A 1 190 ? 18.638 -3.201 -16.168 1.00 96.50 190 THR A CA 1
ATOM 1495 C C . THR A 1 190 ? 18.907 -3.389 -14.678 1.00 96.50 190 THR A C 1
ATOM 1497 O O . THR A 1 190 ? 19.684 -4.272 -14.332 1.00 96.50 190 THR A O 1
ATOM 1500 N N . HIS A 1 191 ? 18.310 -2.573 -13.801 1.00 97.62 191 HIS A N 1
ATOM 1501 C CA . HIS A 1 191 ? 18.622 -2.564 -12.374 1.00 97.62 191 HIS A CA 1
ATOM 1502 C C . HIS A 1 191 ? 17.418 -2.930 -11.516 1.00 97.62 191 HIS A C 1
ATOM 1504 O O . HIS A 1 191 ? 16.380 -2.270 -11.570 1.00 97.62 191 HIS A O 1
ATOM 1510 N N . LYS A 1 192 ? 17.578 -3.954 -10.677 1.00 97.81 192 LYS A N 1
ATOM 1511 C CA . LYS A 1 192 ? 16.551 -4.367 -9.727 1.00 97.81 192 LYS A CA 1
ATOM 1512 C C . LYS A 1 192 ? 16.639 -3.504 -8.477 1.00 97.81 192 LYS A C 1
ATOM 1514 O O . LYS A 1 192 ? 17.688 -3.433 -7.838 1.00 97.81 192 LYS A O 1
ATOM 1519 N N . VAL A 1 193 ? 15.521 -2.895 -8.100 1.00 98.38 193 VAL A N 1
ATOM 1520 C CA . VAL A 1 193 ? 15.390 -2.139 -6.851 1.00 98.38 193 VAL A CA 1
ATOM 1521 C C . VAL A 1 193 ? 15.175 -3.098 -5.683 1.00 98.38 193 VAL A C 1
ATOM 1523 O O . VAL A 1 193 ? 14.362 -4.016 -5.762 1.00 98.38 193 VAL A O 1
ATOM 1526 N N . ILE A 1 194 ? 15.905 -2.876 -4.592 1.00 97.62 194 ILE A N 1
ATOM 1527 C CA . ILE A 1 194 ? 15.865 -3.700 -3.378 1.00 97.62 194 ILE A CA 1
ATOM 1528 C C . ILE A 1 194 ? 15.219 -2.929 -2.226 1.00 97.62 194 ILE A C 1
ATOM 1530 O O . ILE A 1 194 ? 14.343 -3.461 -1.550 1.00 97.62 194 ILE A O 1
ATOM 1534 N N . SER A 1 195 ? 15.632 -1.682 -1.996 1.00 97.75 195 SER A N 1
ATOM 1535 C CA . SER A 1 195 ? 15.118 -0.858 -0.896 1.00 97.75 195 SER A CA 1
ATOM 1536 C C . SER A 1 195 ? 15.213 0.637 -1.206 1.00 97.75 195 SER A C 1
ATOM 1538 O O . SER A 1 195 ? 16.039 1.077 -2.012 1.00 97.75 195 SER A O 1
ATOM 1540 N N . LEU A 1 196 ? 14.364 1.428 -0.547 1.00 98.00 196 LEU A N 1
ATOM 1541 C CA . LEU A 1 196 ? 14.493 2.884 -0.504 1.00 98.00 196 LEU A CA 1
ATOM 1542 C C . LEU A 1 196 ? 15.501 3.277 0.580 1.00 98.00 196 LEU A C 1
ATOM 1544 O O . LEU A 1 196 ? 15.474 2.736 1.683 1.00 98.00 196 LEU A O 1
ATOM 1548 N N . VAL A 1 197 ? 16.374 4.235 0.268 1.00 98.19 197 VAL A N 1
ATOM 1549 C CA . VAL A 1 197 ? 17.390 4.743 1.205 1.00 98.19 197 VAL A CA 1
ATOM 1550 C C . VAL A 1 197 ? 17.003 6.128 1.715 1.00 98.19 197 VAL A C 1
ATOM 1552 O O . VAL A 1 197 ? 17.006 6.372 2.917 1.00 98.19 197 VAL A O 1
ATOM 1555 N N . ALA A 1 198 ? 16.679 7.041 0.801 1.00 97.69 198 ALA A N 1
ATOM 1556 C CA . ALA A 1 198 ? 16.273 8.410 1.107 1.00 97.69 198 ALA A CA 1
ATOM 1557 C C . ALA A 1 198 ? 15.558 9.018 -0.102 1.00 97.69 198 ALA A C 1
ATOM 1559 O O . ALA A 1 198 ? 15.712 8.536 -1.220 1.00 97.69 198 ALA A O 1
ATOM 1560 N N . HIS A 1 199 ? 14.810 10.095 0.098 1.00 97.06 199 HIS A N 1
ATOM 1561 C CA . HIS A 1 199 ? 14.248 10.877 -0.997 1.00 97.06 199 HIS A CA 1
ATOM 1562 C C . HIS A 1 199 ? 13.983 12.310 -0.539 1.00 97.06 199 HIS A C 1
ATOM 1564 O O . HIS A 1 199 ? 13.828 12.576 0.655 1.00 97.06 199 HIS A O 1
ATOM 1570 N N . ASP A 1 200 ? 13.881 13.214 -1.502 1.00 95.25 200 ASP A N 1
ATOM 1571 C CA . ASP A 1 200 ? 13.195 14.490 -1.343 1.00 95.25 200 ASP A CA 1
ATOM 1572 C C . ASP A 1 200 ? 12.192 14.673 -2.496 1.00 95.25 200 ASP A C 1
ATOM 1574 O O . ASP A 1 200 ? 11.682 13.687 -3.029 1.00 95.25 200 ASP A O 1
ATOM 1578 N N . THR A 1 201 ? 11.840 15.908 -2.852 1.00 94.25 201 THR A N 1
ATOM 1579 C CA . THR A 1 201 ? 10.938 16.192 -3.981 1.00 94.25 201 THR A CA 1
ATOM 1580 C C . THR A 1 201 ? 11.631 16.193 -5.348 1.00 94.25 201 THR A C 1
ATOM 1582 O O . THR A 1 201 ? 10.958 16.292 -6.369 1.00 94.25 201 THR A O 1
ATOM 1585 N N . SER A 1 202 ? 12.958 16.096 -5.385 1.00 96.38 202 SER A N 1
ATOM 1586 C CA . SER A 1 202 ? 13.812 16.233 -6.569 1.00 96.38 202 SER A CA 1
ATOM 1587 C C . SER A 1 202 ? 14.647 14.988 -6.881 1.00 96.38 202 SER A C 1
ATOM 1589 O O . SER A 1 202 ? 15.085 14.821 -8.020 1.00 96.38 202 SER A O 1
ATOM 1591 N N . TYR A 1 203 ? 14.853 14.090 -5.915 1.00 97.38 203 TYR A N 1
ATOM 1592 C CA . TYR A 1 203 ? 15.552 12.823 -6.119 1.00 97.38 203 TYR A CA 1
ATOM 1593 C C . TYR A 1 203 ? 15.058 11.707 -5.196 1.00 97.38 203 TYR A C 1
ATOM 1595 O O . TYR A 1 203 ? 14.451 11.932 -4.148 1.00 97.38 203 TYR A O 1
ATOM 1603 N N . VAL A 1 204 ? 15.410 10.477 -5.569 1.00 98.50 204 VAL A N 1
ATOM 1604 C CA . VAL A 1 204 ? 15.349 9.289 -4.718 1.00 98.50 204 VAL A CA 1
ATOM 1605 C C . VAL A 1 204 ? 16.694 8.562 -4.725 1.00 98.50 204 VAL A C 1
ATOM 1607 O O . VAL A 1 204 ? 17.272 8.295 -5.778 1.00 98.50 204 VAL A O 1
ATOM 1610 N N . CYS A 1 205 ? 17.176 8.224 -3.533 1.00 98.50 205 CYS A N 1
ATOM 1611 C CA . CYS A 1 205 ? 18.272 7.295 -3.295 1.00 98.50 205 CYS A CA 1
ATOM 1612 C C . CYS A 1 205 ? 17.701 5.901 -3.023 1.00 98.50 205 CYS A C 1
ATOM 1614 O O . CYS A 1 205 ? 16.830 5.734 -2.164 1.00 98.50 205 CYS A O 1
ATOM 1616 N N . TRP A 1 206 ? 18.225 4.888 -3.699 1.00 98.56 206 TRP A N 1
ATOM 1617 C CA . TRP A 1 206 ? 17.745 3.512 -3.588 1.00 98.56 206 TRP A CA 1
ATOM 1618 C C . TRP A 1 206 ? 18.907 2.525 -3.650 1.00 98.56 206 TRP A C 1
ATOM 1620 O O . TRP A 1 206 ? 19.936 2.792 -4.268 1.00 98.56 206 TRP A O 1
ATOM 1630 N N . GLN A 1 207 ? 18.750 1.384 -2.986 1.00 98.38 207 GLN A N 1
ATOM 1631 C CA . GLN A 1 207 ? 19.672 0.263 -3.111 1.00 98.38 207 GLN A CA 1
ATOM 1632 C C . GLN A 1 207 ? 19.171 -0.680 -4.201 1.00 98.38 207 GLN A C 1
ATOM 1634 O O . GLN A 1 207 ? 17.975 -0.973 -4.272 1.00 98.38 207 GLN A O 1
ATOM 1639 N N . GLY A 1 208 ? 20.081 -1.201 -5.016 1.00 98.12 208 GLY A N 1
ATOM 1640 C CA . GLY A 1 208 ? 19.751 -2.193 -6.031 1.00 98.12 208 GLY A CA 1
ATOM 1641 C C . GLY A 1 208 ? 20.965 -2.922 -6.580 1.00 98.12 208 GLY A C 1
ATOM 1642 O O . GLY A 1 208 ? 22.080 -2.748 -6.085 1.00 98.12 208 GLY A O 1
ATOM 1643 N N . CYS A 1 209 ? 20.750 -3.713 -7.621 1.00 98.00 209 CYS A N 1
ATOM 1644 C CA . CYS A 1 209 ? 21.800 -4.414 -8.356 1.00 98.00 209 CYS A CA 1
ATOM 1645 C C . CYS A 1 209 ? 21.532 -4.369 -9.861 1.00 98.00 209 CYS A C 1
ATOM 1647 O O . CYS A 1 209 ? 20.378 -4.282 -10.282 1.00 98.00 209 CYS A O 1
ATOM 1649 N N . ASP A 1 210 ? 22.593 -4.423 -10.667 1.00 96.12 210 ASP A N 1
ATOM 1650 C CA . ASP A 1 210 ? 22.454 -4.723 -12.093 1.00 96.12 210 ASP A CA 1
ATOM 1651 C C . ASP A 1 210 ? 22.004 -6.185 -12.230 1.00 96.12 210 ASP A C 1
ATOM 1653 O O . ASP A 1 210 ? 22.517 -7.073 -11.546 1.00 96.12 210 ASP A O 1
ATOM 1657 N N . ASN A 1 211 ? 21.047 -6.460 -13.111 1.00 91.25 211 ASN A N 1
ATOM 1658 C CA . ASN A 1 211 ? 20.521 -7.810 -13.311 1.00 91.25 211 ASN A CA 1
ATOM 1659 C C . ASN A 1 211 ? 21.569 -8.823 -13.790 1.00 91.25 211 ASN A C 1
ATOM 1661 O O . ASN A 1 211 ? 21.358 -10.028 -13.652 1.00 91.25 211 ASN A O 1
ATOM 1665 N N . THR A 1 212 ? 22.675 -8.359 -14.369 1.00 95.25 212 THR A N 1
ATOM 1666 C CA . THR A 1 212 ? 23.803 -9.204 -14.778 1.00 95.25 212 THR A CA 1
ATOM 1667 C C . THR A 1 212 ? 24.774 -9.503 -13.635 1.00 95.25 212 THR A C 1
ATOM 1669 O O . THR A 1 212 ? 25.564 -10.439 -13.748 1.00 95.25 212 THR A O 1
ATOM 1672 N N . ASP A 1 213 ? 24.680 -8.770 -12.522 1.00 95.94 213 ASP A N 1
ATOM 1673 C CA . ASP A 1 213 ? 25.516 -8.934 -11.333 1.00 95.94 213 ASP A CA 1
ATOM 1674 C C . ASP A 1 213 ? 24.687 -8.847 -10.030 1.00 95.94 213 ASP A C 1
ATOM 1676 O O . ASP A 1 213 ? 24.838 -7.929 -9.216 1.00 95.94 213 ASP A O 1
ATOM 1680 N N . PRO A 1 214 ? 23.780 -9.815 -9.799 1.00 94.06 214 PRO A N 1
ATOM 1681 C CA . PRO A 1 214 ? 22.820 -9.761 -8.699 1.00 94.06 214 PRO A CA 1
ATOM 1682 C C . PRO A 1 214 ? 23.457 -9.900 -7.309 1.00 94.06 214 PRO A C 1
ATOM 1684 O O . PRO A 1 214 ? 22.782 -9.662 -6.312 1.00 94.06 214 PRO A O 1
ATOM 1687 N N . CYS A 1 215 ? 24.729 -10.300 -7.220 1.00 96.75 215 CYS A N 1
ATOM 1688 C CA . CYS A 1 215 ? 25.448 -10.468 -5.955 1.00 96.75 215 CYS A CA 1
ATOM 1689 C C . CYS A 1 215 ? 26.040 -9.155 -5.423 1.00 96.75 215 CYS A C 1
ATOM 1691 O O . CYS A 1 215 ? 26.476 -9.112 -4.271 1.00 96.75 215 CYS A O 1
ATOM 1693 N N . ASN A 1 216 ? 26.071 -8.101 -6.242 1.00 97.31 216 ASN A N 1
ATOM 1694 C CA . ASN A 1 216 ? 26.651 -6.817 -5.882 1.00 97.31 216 ASN A CA 1
ATOM 1695 C C . ASN A 1 216 ? 25.557 -5.761 -5.751 1.00 97.31 216 ASN A C 1
ATOM 1697 O O . ASN A 1 216 ? 24.880 -5.392 -6.710 1.00 97.31 216 ASN A O 1
ATOM 1701 N N . HIS A 1 217 ? 25.364 -5.285 -4.522 1.00 97.69 217 HIS A N 1
ATOM 1702 C CA . HIS A 1 217 ? 24.364 -4.270 -4.220 1.00 97.69 217 HIS A CA 1
ATOM 1703 C C . HIS A 1 217 ? 25.036 -2.911 -4.045 1.00 97.69 217 HIS A C 1
ATOM 1705 O O . HIS A 1 217 ? 25.962 -2.762 -3.245 1.00 97.69 217 HIS A O 1
ATOM 1711 N N . HIS A 1 218 ? 24.514 -1.905 -4.734 1.00 98.25 218 HIS A N 1
ATOM 1712 C CA . HIS A 1 218 ? 25.009 -0.534 -4.673 1.00 98.25 218 HIS A CA 1
ATOM 1713 C C . HIS A 1 218 ? 23.877 0.436 -4.344 1.00 98.25 218 HIS A C 1
ATOM 1715 O O . HIS A 1 218 ? 22.697 0.103 -4.460 1.00 98.25 218 HIS A O 1
ATOM 1721 N N . ILE A 1 219 ? 24.256 1.639 -3.916 1.00 98.38 219 ILE A N 1
ATOM 1722 C CA . ILE A 1 219 ? 23.338 2.764 -3.757 1.00 98.38 219 ILE A CA 1
ATOM 1723 C C . ILE A 1 219 ? 23.372 3.578 -5.047 1.00 98.38 219 ILE A C 1
ATOM 1725 O O . ILE A 1 219 ? 24.444 3.944 -5.529 1.00 98.38 219 ILE A O 1
ATOM 1729 N N . TYR A 1 220 ? 22.192 3.884 -5.562 1.00 98.31 220 TYR A N 1
ATOM 1730 C CA . TYR A 1 220 ? 21.969 4.680 -6.757 1.00 98.31 220 TYR A CA 1
ATOM 1731 C C . TYR A 1 220 ? 21.139 5.915 -6.411 1.00 98.31 220 TYR A C 1
ATOM 1733 O O . TYR A 1 220 ? 20.416 5.944 -5.413 1.00 98.31 220 TYR A O 1
ATOM 1741 N N . LEU A 1 221 ? 21.238 6.929 -7.265 1.00 98.19 221 LEU A N 1
ATOM 1742 C CA . LEU A 1 221 ? 20.456 8.157 -7.201 1.00 98.19 221 LEU A CA 1
ATOM 1743 C C . LEU A 1 221 ? 19.695 8.308 -8.518 1.00 98.19 221 LEU A C 1
ATOM 1745 O O . LEU A 1 221 ? 20.304 8.270 -9.587 1.00 98.19 221 LEU A O 1
ATOM 1749 N N . SER A 1 222 ? 18.390 8.537 -8.429 1.00 98.38 222 SER A N 1
ATOM 1750 C CA . SER A 1 222 ? 17.543 8.863 -9.575 1.00 98.38 222 SER A CA 1
ATOM 1751 C C . SER A 1 222 ? 16.866 10.219 -9.376 1.00 98.38 222 SER A C 1
ATOM 1753 O O . SER A 1 222 ? 16.350 10.473 -8.285 1.00 98.38 222 SER A O 1
ATOM 1755 N N . PRO A 1 223 ? 16.822 11.090 -10.400 1.00 97.81 223 PRO A N 1
ATOM 1756 C CA . PRO A 1 223 ? 16.072 12.335 -10.319 1.00 97.81 223 PRO A CA 1
ATOM 1757 C C . PRO A 1 223 ? 14.562 12.063 -10.324 1.00 97.81 223 PRO A C 1
ATOM 1759 O O . PRO A 1 223 ? 14.076 11.195 -11.049 1.00 97.81 223 PRO A O 1
ATOM 1762 N N . ILE A 1 224 ? 13.820 12.847 -9.549 1.00 97.00 224 ILE A N 1
ATOM 1763 C CA . ILE A 1 224 ? 12.361 12.927 -9.593 1.00 97.00 224 ILE A CA 1
ATOM 1764 C C . ILE A 1 224 ? 12.012 14.138 -10.467 1.00 97.00 224 ILE A C 1
ATOM 1766 O O . ILE A 1 224 ? 12.435 15.255 -10.156 1.00 97.00 224 ILE A O 1
ATOM 1770 N N . PRO A 1 225 ? 11.288 13.953 -11.585 1.00 92.69 225 PRO A N 1
ATOM 1771 C CA . PRO A 1 225 ? 10.912 15.073 -12.435 1.00 92.69 225 PRO A CA 1
ATOM 1772 C C . PRO A 1 225 ? 9.966 16.025 -11.685 1.00 92.69 225 PRO A C 1
ATOM 1774 O O . PRO A 1 225 ? 9.128 15.565 -10.908 1.00 92.69 225 PRO A O 1
ATOM 1777 N N . PRO A 1 226 ? 10.043 17.344 -11.930 1.00 87.31 226 PRO A N 1
ATOM 1778 C CA . PRO A 1 226 ? 9.083 18.283 -11.370 1.00 87.31 226 PRO A CA 1
ATOM 1779 C C . PRO A 1 226 ? 7.707 18.036 -11.998 1.00 87.31 226 PRO A C 1
ATOM 1781 O O . PRO A 1 226 ? 7.538 18.172 -13.210 1.00 87.31 226 PRO A O 1
ATOM 1784 N N . ILE A 1 227 ? 6.720 17.683 -11.175 1.00 83.62 227 ILE A N 1
ATOM 1785 C CA . ILE A 1 227 ? 5.338 17.454 -11.610 1.00 83.62 227 ILE A CA 1
ATOM 1786 C C . ILE A 1 227 ? 4.430 18.413 -10.863 1.00 83.62 227 ILE A C 1
ATOM 1788 O O . ILE A 1 227 ? 4.437 18.474 -9.637 1.00 83.62 227 ILE A O 1
ATOM 1792 N N . THR A 1 228 ? 3.624 19.155 -11.611 1.00 68.06 228 THR A N 1
ATOM 1793 C CA . THR A 1 228 ? 2.538 19.957 -11.052 1.00 68.06 228 THR A CA 1
ATOM 1794 C C . THR A 1 228 ? 1.264 19.130 -11.140 1.00 68.06 228 THR A C 1
ATOM 1796 O O . THR A 1 228 ? 0.661 19.011 -12.203 1.00 68.06 228 THR A O 1
ATOM 1799 N N . THR A 1 229 ? 0.860 18.512 -10.037 1.00 61.34 229 THR A N 1
ATOM 1800 C CA . THR A 1 229 ? -0.450 17.862 -9.946 1.00 61.34 229 THR A CA 1
ATOM 1801 C C . THR A 1 229 ? -1.484 18.910 -9.557 1.00 61.34 229 THR A C 1
ATOM 1803 O O . THR A 1 229 ? -1.285 19.654 -8.595 1.00 61.34 229 THR A O 1
ATOM 1806 N N . THR A 1 230 ? -2.596 18.977 -10.281 1.00 55.97 230 THR A N 1
ATOM 1807 C CA . THR A 1 230 ? -3.758 19.742 -9.810 1.00 55.97 230 THR A CA 1
ATOM 1808 C C . THR A 1 230 ? -4.604 18.803 -8.941 1.00 55.97 230 THR A C 1
ATOM 1810 O O . THR A 1 230 ? -4.876 17.695 -9.408 1.00 55.97 230 THR A O 1
ATOM 1813 N N . PRO A 1 231 ? -4.936 19.173 -7.690 1.00 55.75 231 PRO A N 1
ATOM 1814 C CA . PRO A 1 231 ? -5.826 18.382 -6.839 1.00 55.75 231 PRO A CA 1
ATOM 1815 C C . PRO A 1 231 ? -7.266 18.339 -7.368 1.00 55.75 231 PRO A C 1
ATOM 1817 O O . PRO A 1 231 ? -7.661 19.269 -8.111 1.00 55.75 231 PRO A O 1
#

Solvent-accessible surface area (backbone atoms only — not comparable to full-atom values): 13924 Å² total; per-residue (Å²): 133,56,56,72,45,73,50,71,49,92,69,81,75,95,79,57,99,82,63,88,70,78,54,67,48,77,40,74,55,67,51,92,95,52,65,63,79,74,78,84,53,67,48,69,82,77,73,52,72,69,57,48,55,52,38,54,50,50,30,76,72,72,41,98,57,35,74,90,77,67,58,58,68,94,74,42,86,75,46,30,52,44,58,82,66,90,64,68,62,52,40,82,75,48,78,43,84,38,95,48,85,42,100,81,72,39,51,28,36,41,33,34,38,28,42,75,80,32,28,38,38,34,36,30,41,26,42,60,79,74,11,50,64,42,83,44,48,72,51,71,34,98,76,51,55,82,87,70,84,37,67,47,76,33,76,88,65,45,30,28,42,41,60,40,52,83,86,78,45,36,36,40,24,43,32,33,64,74,50,59,85,49,69,45,76,50,52,62,95,61,36,34,58,74,41,70,73,50,69,58,71,52,34,38,32,30,32,27,22,44,72,93,44,73,90,50,78,46,80,47,78,31,70,41,76,90,76,89,62,77,131

Radius of gyration: 23.36 Å; Cα contacts (8 Å, |Δi|>4): 429; chains: 1; bounding box: 46×53×60 Å

Sequence (231 aa):
HIPAYDIVHQHVVKSNPAAEGVPKESHHFAFAGYPNAKMRLGVIKVPGKDEREKAAKDVRQGSKQPDCLARDVFKDPSVVWMDLGPDDEVYVARVDWVDLPTASGRPSLLVQLQNRPQTELHLMLFDTATGKPTQVHTEKDEKWVDLKDLFTLVGKEGLYLWGSDSPGITTLFLRSLYDRSMAIPLTPPTHKVISLVAHDTSYVCWQGCDNTDPCNHHIYLSPIPPITTTP

Secondary structure (DSSP, 8-state):
-PPEEEEEPSS--SS-TT--S--EEEEE---TTS------EEE--PPPHHHHHHHHHHHHTT-SS-TTTS--TTT-TT-EEE---S-TT-EEEEEEEE----TTSSPEEEEEEE-TTS-EEEEEEEETTT--EEEEEEEE-SS-----S-EEEETTTTEEEEEE-TTSS-EEEEEESS-TT-EEE-S-TTEEEEEEEEE-SSEEEEEEEETT-TT--EEEEEEPPP-----

InterPro domains:
  IPR002469 Dipeptidylpept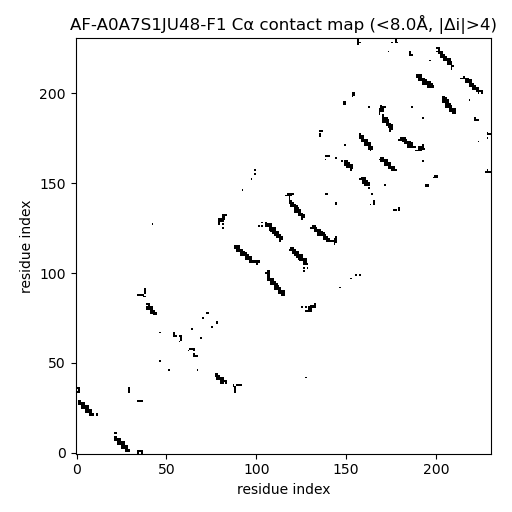idase IV, N-terminal domain [PF00930] (25-220)
  IPR050278 Serine protease S9B/DPPIV [PTHR11731] (23-224)